Protein AF-A0A1G8CVS7-F1 (afdb_monomer)

Mean predicted aligned error: 6.44 Å

Foldseek 3Di:
DQDWFKWWWKWKAWDLVRWTFIKTWGQDDDPDQGKTWIAGDTTDFDFLLCPVVVCCVGDDVCLLVVLQVLLLQFDFKKAWDWDQDPVGKTKTWMWTQDPPGIATQFIWIADPRGTHTTMGHSSVCQLSNQVSCVVNPHDDDPCLCPPPVNSVHIDIDIDDIDMDTHSDDDPSHVVNNVVRRPDDDDPVVVVDRIDGRSDGSCNVVSNVVSVVVVVVVD

Secondary structure (DSSP, 8-state):
--PPEEEEEEEEEESSS--EEEEEEEEE-SSS--EEEEEEEEESPPBGGGHHHHHHHHS-TTHHHHHHHHHHT--SEEEEEEEE-TTS-EEEEEEEE-SS-EEEEEEEEEETTEEPPEEEEHHHHHHHHHHHHHHSPPP--HHHHT-TT-TTSPPEEEP--EEEEESS--HHHHHHHHHHHT----GGGGSS-PBPTT----HHHHHHHHHHHHHHT-

Nearest PDB structures (foldseek):
  8t7e-assembly1_B  TM=4.348E-01  e=7.417E-02  Homo sapiens
  8v5r-assembly1_B  TM=4.074E-01  e=8.306E-02  Homo sapiens
  8v5r-assembly1_C  TM=3.638E-01  e=5.283E-02  Homo sapiens
  1g5i-assembly2_C  TM=3.414E-01  e=8.306E-02  Mus musculus
  8f69-assembly1_B  TM=3.506E-01  e=1.940E-01  Mus musculus

pLDDT: mean 85.71, std 12.91, range [49.5, 98.19]

Structure (mmCIF, N/CA/C/O backbone):
data_AF-A0A1G8CVS7-F1
#
_entry.id   AF-A0A1G8CVS7-F1
#
loop_
_atom_site.group_PDB
_atom_site.id
_atom_site.type_symbol
_atom_site.label_atom_id
_atom_site.label_alt_id
_atom_site.label_comp_id
_atom_site.label_asym_id
_atom_site.label_entity_id
_atom_site.label_seq_id
_atom_site.pdbx_PDB_ins_code
_atom_site.Cartn_x
_atom_site.Cartn_y
_atom_site.Cartn_z
_atom_site.occupancy
_atom_site.B_iso_or_equiv
_atom_site.auth_seq_id
_atom_site.auth_comp_id
_atom_site.auth_asym_id
_atom_site.auth_atom_id
_atom_site.pdbx_PDB_model_num
ATOM 1 N N . MET A 1 1 ? 14.335 -14.162 22.187 1.00 52.69 1 MET A N 1
ATOM 2 C CA . MET A 1 1 ? 15.172 -14.131 20.965 1.00 52.69 1 MET A CA 1
ATOM 3 C C . MET A 1 1 ? 14.700 -12.975 20.095 1.00 52.69 1 MET A C 1
ATOM 5 O O . MET A 1 1 ? 13.499 -12.871 19.894 1.00 52.69 1 MET A O 1
ATOM 9 N N . ASN A 1 2 ? 15.597 -12.116 19.599 1.00 63.31 2 ASN A N 1
ATOM 10 C CA . ASN A 1 2 ? 15.235 -11.114 18.590 1.00 63.31 2 ASN A CA 1
ATOM 11 C C . ASN A 1 2 ? 15.274 -11.777 17.210 1.00 63.31 2 ASN A C 1
ATOM 13 O O . ASN A 1 2 ? 16.352 -12.043 16.683 1.00 63.31 2 ASN A O 1
ATOM 17 N N . PHE A 1 3 ? 14.109 -12.071 16.637 1.00 77.75 3 PHE A N 1
ATOM 18 C CA . PHE A 1 3 ? 14.021 -12.525 15.249 1.00 77.75 3 PHE A CA 1
ATOM 19 C C . PHE A 1 3 ? 14.461 -11.386 14.319 1.00 77.75 3 PHE A C 1
ATOM 21 O O . PHE A 1 3 ? 14.079 -10.253 14.577 1.00 77.75 3 PHE A O 1
ATOM 28 N N . PRO A 1 4 ? 15.260 -11.603 13.266 1.00 83.56 4 PRO A N 1
ATOM 29 C CA . PRO A 1 4 ? 15.605 -10.525 12.340 1.00 83.56 4 PRO A CA 1
ATOM 30 C C . PRO A 1 4 ? 14.369 -10.053 11.559 1.00 83.56 4 PRO A C 1
ATOM 32 O O . PRO A 1 4 ? 13.482 -10.855 11.272 1.00 83.56 4 PRO A O 1
ATOM 35 N N . TYR A 1 5 ? 14.329 -8.772 11.193 1.00 85.12 5 TYR A N 1
ATOM 36 C CA . TYR A 1 5 ? 13.399 -8.265 10.182 1.00 85.12 5 TYR A CA 1
ATOM 37 C C . TYR A 1 5 ? 13.859 -8.756 8.808 1.00 85.12 5 TYR A C 1
ATOM 39 O O . TYR A 1 5 ? 15.045 -8.630 8.483 1.00 85.12 5 TYR A O 1
ATOM 47 N N . VAL A 1 6 ? 12.959 -9.327 8.008 1.00 89.94 6 VAL A N 1
ATOM 48 C CA . VAL A 1 6 ? 13.304 -9.917 6.704 1.00 89.94 6 VAL A CA 1
ATOM 49 C C . VAL A 1 6 ? 12.609 -9.148 5.595 1.00 89.94 6 VAL A C 1
ATOM 51 O O . VAL A 1 6 ? 11.389 -9.118 5.539 1.00 89.94 6 VAL A O 1
ATOM 54 N N . TYR A 1 7 ? 13.392 -8.578 4.685 1.00 92.12 7 TYR A N 1
ATOM 55 C CA . TYR A 1 7 ? 12.882 -7.828 3.544 1.00 92.12 7 TYR A CA 1
ATOM 56 C C . TYR A 1 7 ? 13.236 -8.516 2.232 1.00 92.12 7 TYR A C 1
ATOM 58 O O . TYR A 1 7 ? 14.353 -9.006 2.045 1.00 92.12 7 TYR A O 1
ATOM 66 N N . ARG A 1 8 ? 12.303 -8.485 1.285 1.00 92.25 8 ARG A N 1
ATOM 67 C CA . ARG A 1 8 ? 12.537 -8.804 -0.122 1.00 92.25 8 ARG A CA 1
ATOM 68 C C . ARG A 1 8 ? 13.136 -7.581 -0.805 1.00 92.25 8 ARG A C 1
ATOM 70 O O . ARG A 1 8 ? 12.480 -6.551 -0.905 1.00 92.25 8 ARG A O 1
ATOM 77 N N . ASN A 1 9 ? 14.378 -7.697 -1.261 1.00 92.00 9 ASN A N 1
ATOM 78 C CA . ASN A 1 9 ? 15.059 -6.681 -2.053 1.00 92.00 9 ASN A CA 1
ATOM 79 C C . ASN A 1 9 ? 14.699 -6.843 -3.525 1.00 92.00 9 ASN A C 1
ATOM 81 O O . ASN A 1 9 ? 15.092 -7.833 -4.147 1.00 92.00 9 ASN A O 1
ATOM 85 N N . ILE A 1 10 ? 13.964 -5.870 -4.053 1.00 90.50 10 ILE A N 1
ATOM 86 C CA . ILE A 1 10 ? 13.421 -5.871 -5.405 1.00 90.50 10 ILE A CA 1
ATOM 87 C C . ILE A 1 10 ? 14.073 -4.732 -6.184 1.00 90.50 10 ILE A C 1
ATOM 89 O O . ILE A 1 10 ? 13.691 -3.566 -6.021 1.00 90.50 10 ILE A O 1
ATOM 93 N N . PRO A 1 11 ? 15.064 -5.043 -7.030 1.00 89.50 11 PRO A N 1
ATOM 94 C CA . PRO A 1 11 ? 15.550 -4.092 -8.011 1.00 89.50 11 PRO A CA 1
ATOM 95 C C . PRO A 1 11 ? 14.480 -3.863 -9.077 1.00 89.50 11 PRO A C 1
ATOM 97 O O . PRO A 1 11 ? 13.824 -4.799 -9.542 1.00 89.50 11 PRO A O 1
ATOM 100 N N . TRP A 1 12 ? 14.334 -2.611 -9.479 1.00 86.69 12 TRP A N 1
ATOM 101 C CA . TRP A 1 12 ? 13.389 -2.198 -10.498 1.00 86.69 12 TRP A CA 1
ATOM 102 C C . TRP A 1 12 ? 14.042 -1.177 -11.424 1.00 86.69 12 TRP A C 1
ATOM 104 O O . TRP A 1 12 ? 14.880 -0.364 -11.023 1.00 86.69 12 TRP A O 1
ATOM 114 N N . LYS A 1 13 ? 13.656 -1.234 -12.693 1.00 83.56 13 LYS A N 1
ATOM 115 C CA . LYS A 1 13 ? 14.080 -0.283 -13.713 1.00 83.56 13 LYS A CA 1
ATOM 116 C C . LYS A 1 13 ? 12.900 0.075 -14.586 1.00 83.56 13 LYS A C 1
ATOM 118 O O . LYS A 1 13 ? 12.154 -0.811 -14.990 1.00 83.56 13 LYS A O 1
ATOM 123 N N . GLU A 1 14 ? 12.811 1.356 -14.888 1.00 76.62 14 GLU A N 1
ATOM 124 C CA . GLU A 1 14 ? 11.769 1.984 -15.667 1.00 76.62 14 GLU A CA 1
ATOM 125 C C . GLU A 1 14 ? 12.375 2.615 -16.930 1.00 76.62 14 GLU A C 1
ATOM 127 O O . GLU A 1 14 ? 13.360 3.357 -16.873 1.00 76.62 14 GLU A O 1
ATOM 132 N N . SER A 1 15 ? 11.833 2.258 -18.093 1.00 68.44 15 SER A N 1
ATOM 133 C CA . SER A 1 15 ? 12.401 2.615 -19.396 1.00 68.44 15 SER A CA 1
ATOM 134 C C . SER A 1 15 ? 12.095 4.039 -19.868 1.00 68.44 15 SER A C 1
ATOM 136 O O . SER A 1 15 ? 12.947 4.637 -20.524 1.00 68.44 15 SER A O 1
ATOM 138 N N . VAL A 1 16 ? 10.904 4.569 -19.584 1.00 66.44 16 VAL A N 1
ATOM 139 C CA . VAL A 1 16 ? 10.394 5.844 -20.116 1.00 66.44 16 VAL A CA 1
ATOM 140 C C . VAL A 1 16 ? 11.155 7.028 -19.522 1.00 66.44 16 VAL A C 1
ATOM 142 O O . VAL A 1 16 ? 11.756 7.826 -20.237 1.00 66.44 16 VAL A O 1
ATOM 145 N N . PHE A 1 17 ? 11.160 7.124 -18.200 1.00 67.62 17 PHE A N 1
ATOM 146 C CA . PHE A 1 17 ? 11.794 8.175 -17.414 1.00 67.62 17 PHE A CA 1
ATOM 147 C C . PHE A 1 17 ? 13.247 7.840 -17.072 1.00 67.62 17 PHE A C 1
ATOM 149 O O . PHE A 1 17 ? 13.915 8.624 -16.399 1.00 67.62 17 PHE A O 1
ATOM 156 N N . LYS A 1 18 ? 13.744 6.681 -17.531 1.00 78.12 18 LYS A N 1
ATOM 157 C CA . LYS A 1 18 ? 15.098 6.171 -17.262 1.00 78.12 18 LYS A CA 1
ATOM 158 C C . LYS A 1 18 ? 15.414 6.122 -15.763 1.00 78.12 18 LYS A C 1
ATOM 160 O O . LYS A 1 18 ? 16.553 6.343 -15.355 1.00 78.12 18 LYS A O 1
ATOM 165 N N . GLN A 1 19 ? 14.401 5.840 -14.947 1.00 83.44 19 GLN A N 1
ATOM 166 C CA . GLN A 1 19 ? 14.542 5.710 -13.501 1.00 83.44 19 GLN A CA 1
ATOM 167 C C . GLN A 1 19 ? 14.865 4.266 -13.128 1.00 83.44 19 GLN A C 1
ATOM 169 O O . GLN A 1 19 ? 14.471 3.312 -13.799 1.00 83.44 19 GLN A O 1
ATOM 174 N N . SER A 1 20 ? 15.591 4.087 -12.035 1.00 87.75 20 SER A N 1
ATOM 175 C CA . SER A 1 20 ? 15.857 2.764 -11.483 1.00 87.75 20 SER A CA 1
ATOM 176 C C . SER A 1 20 ? 16.166 2.868 -10.008 1.00 87.75 20 SER A C 1
ATOM 178 O O . SER A 1 20 ? 16.712 3.878 -9.554 1.00 87.75 20 SER A O 1
ATOM 180 N N . GLY A 1 21 ? 15.888 1.800 -9.280 1.00 91.25 21 GLY A N 1
ATOM 181 C CA . GLY A 1 21 ? 16.190 1.732 -7.866 1.00 91.25 21 GLY A CA 1
ATOM 182 C C . GLY A 1 21 ? 16.009 0.338 -7.299 1.00 91.25 21 GLY A C 1
ATOM 183 O O . GLY A 1 21 ? 15.847 -0.651 -8.019 1.00 91.25 21 GLY A O 1
ATOM 184 N N . ARG A 1 22 ? 16.042 0.269 -5.974 1.00 92.25 22 ARG A N 1
ATOM 185 C CA . ARG A 1 22 ? 15.726 -0.924 -5.197 1.00 92.25 22 ARG A CA 1
ATOM 186 C C . ARG A 1 22 ? 14.735 -0.564 -4.116 1.00 92.25 22 ARG A C 1
ATOM 188 O O . ARG A 1 22 ? 14.944 0.401 -3.383 1.00 92.25 22 ARG A O 1
ATOM 195 N N . VAL A 1 23 ? 13.698 -1.377 -3.989 1.00 94.44 23 VAL A N 1
ATOM 196 C CA . VAL A 1 23 ? 12.779 -1.314 -2.855 1.00 94.44 23 VAL A CA 1
ATOM 197 C C . VAL A 1 23 ? 12.913 -2.559 -2.003 1.00 94.44 23 VAL A C 1
ATOM 199 O O . VAL A 1 23 ? 13.095 -3.666 -2.510 1.00 94.44 23 VAL A O 1
ATOM 202 N N . LEU A 1 24 ? 12.833 -2.367 -0.696 1.00 94.94 24 LEU A N 1
ATOM 203 C CA . LEU A 1 24 ? 12.745 -3.430 0.285 1.00 94.94 24 LEU A CA 1
ATOM 204 C C . LEU A 1 24 ? 11.290 -3.534 0.714 1.00 94.94 24 LEU A C 1
ATOM 206 O O . LEU A 1 24 ? 10.730 -2.569 1.225 1.00 94.94 24 LEU A O 1
ATOM 210 N N . VAL A 1 25 ? 10.691 -4.702 0.510 1.00 94.38 25 VAL A N 1
ATOM 211 C CA . VAL A 1 25 ? 9.307 -4.971 0.909 1.00 94.38 25 VAL A CA 1
ATOM 212 C C . VAL A 1 25 ? 9.299 -6.043 1.983 1.00 94.38 25 VAL A C 1
ATOM 214 O O . VAL A 1 25 ? 9.951 -7.079 1.835 1.00 94.38 25 VAL A O 1
ATOM 217 N N . SER A 1 26 ? 8.560 -5.806 3.057 1.00 91.88 26 SER A N 1
ATOM 218 C CA . SER A 1 26 ? 8.322 -6.801 4.098 1.00 91.88 26 SER A CA 1
ATOM 219 C C . SER A 1 26 ? 6.843 -6.856 4.443 1.00 91.88 26 SER A C 1
ATOM 221 O O . SER A 1 26 ? 6.175 -5.830 4.528 1.00 91.88 26 SER A O 1
ATOM 223 N N . MET A 1 27 ? 6.343 -8.069 4.643 1.00 88.06 27 MET A N 1
ATOM 224 C CA . MET A 1 27 ? 5.016 -8.329 5.182 1.00 88.06 27 MET A CA 1
ATOM 225 C C . MET A 1 27 ? 5.216 -9.182 6.429 1.00 88.06 27 MET A C 1
ATOM 227 O O . MET A 1 27 ? 5.376 -10.401 6.342 1.00 88.06 27 MET A O 1
ATOM 231 N N . GLU A 1 28 ? 5.302 -8.530 7.585 1.00 71.88 28 GLU A N 1
ATOM 232 C CA . GLU A 1 28 ? 5.542 -9.211 8.856 1.00 71.88 28 GLU A CA 1
ATOM 233 C C . GLU A 1 28 ? 4.209 -9.555 9.515 1.00 71.88 28 GLU A C 1
ATOM 235 O O . GLU A 1 28 ? 3.337 -8.701 9.651 1.00 71.88 28 GLU A O 1
ATOM 240 N N . GLY A 1 29 ? 4.054 -10.811 9.940 1.00 63.69 29 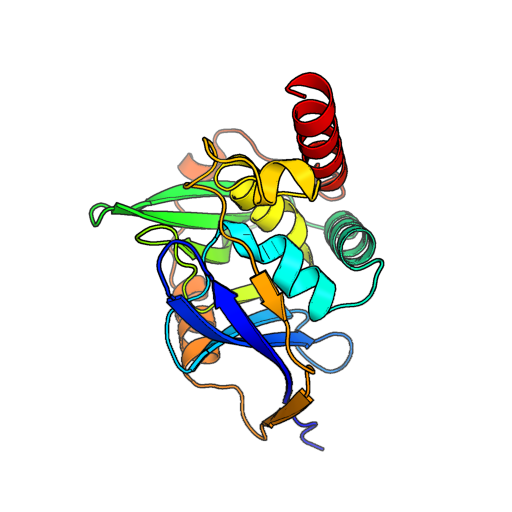GLY A N 1
ATOM 241 C CA . GLY A 1 29 ? 2.871 -11.299 10.642 1.00 63.69 29 GLY A CA 1
ATOM 242 C C . GLY A 1 29 ? 3.189 -12.488 11.554 1.00 63.69 29 GLY A C 1
ATOM 243 O O . GLY A 1 29 ? 4.180 -13.190 11.364 1.00 63.69 29 GLY A O 1
ATOM 244 N N . MET A 1 30 ? 2.347 -12.674 12.574 1.00 52.38 30 MET A N 1
ATOM 245 C CA . MET A 1 30 ? 2.385 -13.681 13.655 1.00 52.38 30 MET A CA 1
ATOM 246 C C . MET A 1 30 ? 3.514 -13.608 14.700 1.00 52.38 30 MET A C 1
ATOM 248 O O . MET A 1 30 ? 3.279 -14.019 15.831 1.00 52.38 30 MET A O 1
ATOM 252 N N . ILE A 1 31 ? 4.694 -13.056 14.400 1.00 59.81 31 ILE A N 1
ATOM 253 C CA . ILE A 1 31 ? 5.798 -12.930 15.390 1.00 59.81 31 ILE A CA 1
ATOM 254 C C . ILE A 1 31 ? 6.005 -11.475 15.859 1.00 59.81 31 ILE A C 1
ATOM 256 O O . ILE A 1 31 ? 6.543 -11.227 16.938 1.00 59.81 31 ILE A O 1
ATOM 260 N N . ARG A 1 32 ? 5.585 -10.498 15.049 1.00 66.31 32 ARG A N 1
ATOM 261 C CA . ARG A 1 32 ? 5.767 -9.050 15.249 1.00 66.31 32 ARG A CA 1
ATOM 262 C C . ARG A 1 32 ? 4.449 -8.316 14.987 1.00 66.31 32 ARG A C 1
ATOM 264 O O . ARG A 1 32 ? 3.451 -8.949 14.643 1.00 66.31 32 ARG A O 1
ATOM 271 N N . GLU A 1 33 ? 4.448 -6.990 15.136 1.00 74.44 33 GLU A N 1
ATOM 272 C CA . GLU A 1 33 ? 3.335 -6.153 14.674 1.00 74.44 33 GLU A CA 1
ATOM 273 C C . GLU A 1 33 ? 2.994 -6.483 13.215 1.00 74.44 33 GLU A C 1
ATOM 275 O O . GLU A 1 33 ? 3.871 -6.453 12.355 1.00 74.44 33 GLU A O 1
ATOM 280 N N . SER A 1 34 ? 1.721 -6.788 12.961 1.00 88.44 34 SER A N 1
ATOM 281 C CA . SER A 1 34 ? 1.215 -7.180 11.645 1.00 88.44 34 SER A CA 1
ATOM 282 C C . SER A 1 34 ? 1.237 -5.984 10.687 1.00 88.44 34 SER A C 1
ATOM 284 O O . SER A 1 34 ? 0.303 -5.170 10.686 1.00 88.44 34 SER A O 1
ATOM 286 N N . ARG A 1 35 ? 2.322 -5.822 9.915 1.00 92.81 35 ARG A N 1
ATOM 287 C CA . ARG A 1 35 ? 2.554 -4.638 9.068 1.00 92.81 35 ARG A CA 1
ATOM 288 C C . ARG A 1 35 ? 3.115 -4.959 7.685 1.00 92.81 35 ARG A C 1
ATOM 290 O O . ARG A 1 35 ? 3.846 -5.931 7.500 1.00 92.81 35 ARG A O 1
ATOM 297 N N . LEU A 1 36 ? 2.762 -4.097 6.733 1.00 95.44 36 LEU A N 1
ATOM 298 C CA . LEU A 1 36 ? 3.342 -4.019 5.398 1.00 95.44 36 LEU A CA 1
ATOM 299 C C . LEU A 1 36 ? 4.288 -2.819 5.364 1.00 95.44 36 LEU A C 1
ATOM 301 O O . LEU A 1 36 ? 3.853 -1.676 5.528 1.00 95.44 36 LEU A O 1
ATOM 305 N N . ASP A 1 37 ? 5.560 -3.102 5.121 1.00 95.62 37 ASP A N 1
ATOM 306 C CA . ASP A 1 37 ? 6.626 -2.114 5.043 1.00 95.62 37 ASP A CA 1
ATOM 307 C C . ASP A 1 37 ? 7.150 -2.043 3.603 1.00 95.62 37 ASP A C 1
ATOM 309 O O . ASP A 1 37 ? 7.411 -3.074 2.971 1.00 95.62 37 ASP A O 1
ATOM 313 N N . LEU A 1 38 ? 7.337 -0.823 3.098 1.00 96.94 38 LEU A N 1
ATOM 314 C CA . LEU A 1 38 ? 8.048 -0.544 1.853 1.00 96.94 38 LEU A CA 1
ATOM 315 C C . LEU A 1 38 ? 9.083 0.545 2.112 1.00 96.94 38 LEU A C 1
ATOM 317 O O . LEU A 1 38 ? 8.751 1.635 2.575 1.00 96.94 38 LEU A O 1
ATOM 321 N N . LEU A 1 39 ? 10.333 0.241 1.780 1.00 96.25 39 LEU A N 1
ATOM 322 C CA . LEU A 1 39 ? 11.472 1.136 1.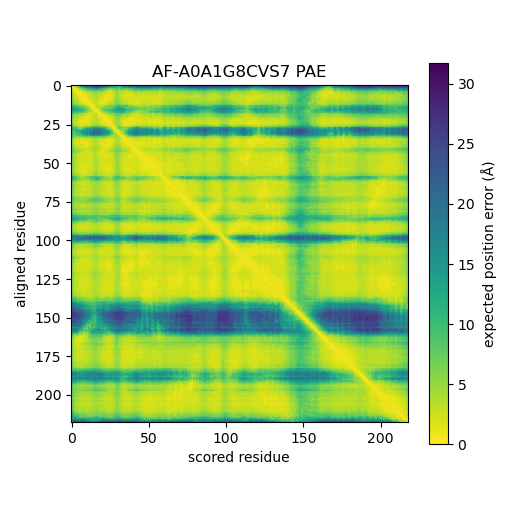944 1.00 96.25 39 LEU A CA 1
ATOM 323 C C . LEU A 1 39 ? 12.194 1.309 0.607 1.00 96.25 39 LEU A C 1
ATOM 325 O O . LEU A 1 39 ? 12.645 0.333 0.005 1.00 96.25 39 LEU A O 1
ATOM 329 N N . ASN A 1 40 ? 12.342 2.549 0.157 1.00 95.94 40 ASN A N 1
ATOM 330 C CA . ASN A 1 40 ? 13.202 2.912 -0.961 1.00 95.94 40 ASN A CA 1
ATOM 331 C C . ASN A 1 40 ? 14.662 2.853 -0.489 1.00 95.94 40 ASN A C 1
ATOM 333 O O . ASN A 1 40 ? 15.085 3.637 0.354 1.00 95.94 40 ASN A O 1
ATOM 337 N N . HIS A 1 41 ? 15.431 1.893 -0.999 1.00 92.94 41 HIS A N 1
ATOM 338 C CA . HIS A 1 41 ? 16.752 1.563 -0.455 1.00 92.94 41 HIS A CA 1
ATOM 339 C C . HIS A 1 41 ? 17.914 2.114 -1.275 1.00 92.94 41 HIS A C 1
ATOM 341 O O . HIS A 1 41 ? 18.894 2.581 -0.705 1.00 92.94 41 HIS A O 1
ATOM 347 N N . GLU A 1 42 ? 17.811 2.073 -2.602 1.00 91.31 42 GLU A N 1
ATOM 348 C CA . GLU A 1 42 ? 18.833 2.595 -3.512 1.00 91.31 42 GLU A CA 1
ATOM 349 C C . GLU A 1 42 ? 18.173 3.225 -4.741 1.00 91.31 42 GLU A C 1
ATOM 351 O O . GLU A 1 42 ? 17.134 2.749 -5.202 1.00 91.31 42 GLU A O 1
ATOM 356 N N . GLY A 1 43 ? 18.819 4.239 -5.321 1.00 91.62 43 GLY A N 1
ATOM 357 C CA . GLY A 1 43 ? 18.374 4.877 -6.560 1.00 91.62 43 GLY A CA 1
ATOM 358 C C . GLY A 1 43 ? 17.145 5.771 -6.384 1.00 91.62 43 GLY A C 1
ATOM 359 O O . GLY A 1 43 ? 16.978 6.436 -5.364 1.00 91.62 43 GLY A O 1
ATOM 360 N N . SER A 1 44 ? 16.310 5.836 -7.420 1.00 91.00 44 SER A N 1
ATOM 361 C CA . SER A 1 44 ? 15.070 6.617 -7.403 1.00 91.00 44 SER A CA 1
ATOM 362 C C . SER A 1 44 ? 14.026 5.999 -6.464 1.00 91.00 44 SER A C 1
ATOM 364 O O . SER A 1 44 ? 14.063 4.801 -6.186 1.00 91.00 44 SER A O 1
ATOM 366 N N . LYS A 1 45 ? 13.058 6.807 -6.012 1.00 94.00 45 LYS A N 1
ATOM 367 C CA . LYS A 1 45 ? 11.861 6.304 -5.323 1.00 94.00 45 LYS A CA 1
ATOM 368 C C . LYS A 1 45 ? 10.936 5.588 -6.304 1.00 94.00 45 LYS A C 1
ATOM 370 O O . LYS A 1 45 ? 10.843 5.976 -7.470 1.00 94.00 45 LYS A O 1
ATOM 375 N N . LEU A 1 46 ? 10.250 4.551 -5.834 1.00 92.56 46 LEU A N 1
ATOM 376 C CA . LEU A 1 46 ? 9.340 3.761 -6.659 1.00 92.56 46 LEU A CA 1
ATOM 377 C C . LEU A 1 46 ? 8.154 4.602 -7.138 1.00 92.56 46 LEU A C 1
ATOM 379 O O . LEU A 1 46 ? 7.515 5.291 -6.347 1.00 92.56 46 LEU A O 1
ATOM 383 N N . SER A 1 47 ? 7.812 4.500 -8.423 1.00 91.31 47 SER A N 1
ATOM 384 C CA . SER A 1 47 ? 6.587 5.116 -8.939 1.00 91.31 47 SER A CA 1
ATOM 385 C C . SER A 1 47 ? 5.327 4.458 -8.360 1.00 91.31 47 SER A C 1
ATOM 387 O O . SER A 1 47 ? 5.237 3.234 -8.266 1.00 91.31 47 SER A O 1
ATOM 389 N N . ALA A 1 48 ? 4.313 5.264 -8.048 1.00 92.56 48 ALA A N 1
ATOM 390 C CA . ALA A 1 48 ? 3.003 4.819 -7.576 1.00 92.56 48 ALA A CA 1
ATOM 391 C C . ALA A 1 48 ? 2.342 3.790 -8.508 1.00 92.56 48 ALA A C 1
ATOM 393 O O . ALA A 1 48 ? 1.794 2.795 -8.036 1.00 92.56 48 ALA A O 1
ATOM 394 N N . TYR A 1 49 ? 2.506 3.953 -9.825 1.00 88.00 49 TYR A N 1
ATOM 395 C CA . TYR A 1 49 ? 2.004 3.029 -10.853 1.00 88.00 49 TYR A CA 1
ATOM 396 C C . TYR A 1 49 ? 2.582 1.608 -10.754 1.00 88.00 49 TYR A C 1
ATOM 398 O O . TYR A 1 49 ? 2.101 0.677 -11.402 1.00 88.00 49 TYR A O 1
ATOM 406 N N . HIS A 1 50 ? 3.637 1.416 -9.964 1.00 87.25 50 HIS A N 1
ATOM 407 C CA . HIS A 1 50 ? 4.334 0.144 -9.828 1.00 87.25 50 HIS A CA 1
ATOM 408 C C . HIS A 1 50 ? 4.050 -0.602 -8.542 1.00 87.25 50 HIS A C 1
ATOM 410 O O . HIS A 1 50 ? 4.515 -1.737 -8.406 1.00 87.25 50 HIS A O 1
ATOM 416 N N . ILE A 1 51 ? 3.284 -0.015 -7.622 1.00 92.19 51 ILE A N 1
ATOM 417 C CA . ILE A 1 51 ? 3.061 -0.619 -6.311 1.00 92.19 51 ILE A CA 1
ATOM 418 C C . ILE A 1 51 ? 2.471 -2.025 -6.431 1.00 92.19 51 ILE A C 1
ATOM 420 O O . ILE A 1 51 ? 3.005 -2.957 -5.840 1.00 92.19 51 ILE A O 1
ATOM 424 N N . TYR A 1 52 ? 1.454 -2.212 -7.280 1.00 92.12 52 TYR A N 1
ATOM 425 C CA . TYR A 1 52 ? 0.826 -3.519 -7.490 1.00 92.12 52 TYR A CA 1
ATOM 426 C C . TYR A 1 52 ? 1.846 -4.572 -7.928 1.00 92.12 52 TYR A C 1
ATOM 428 O O . TYR A 1 52 ? 1.898 -5.679 -7.396 1.00 92.12 52 TYR A O 1
ATOM 436 N N . ALA A 1 53 ? 2.661 -4.225 -8.919 1.00 87.75 53 ALA A N 1
ATOM 437 C CA . ALA A 1 53 ? 3.554 -5.173 -9.553 1.00 87.75 53 ALA A CA 1
ATOM 438 C C . ALA A 1 53 ? 4.778 -5.473 -8.662 1.00 87.75 53 ALA A C 1
ATOM 440 O O . ALA A 1 53 ? 5.201 -6.623 -8.583 1.00 87.75 53 ALA A O 1
ATOM 441 N N . VAL A 1 54 ? 5.268 -4.489 -7.899 1.00 90.31 54 VAL A N 1
ATOM 442 C CA . VAL A 1 54 ? 6.266 -4.704 -6.838 1.00 90.31 54 VAL A CA 1
ATOM 443 C C . VAL A 1 54 ? 5.727 -5.614 -5.736 1.00 90.31 54 VAL A C 1
ATOM 445 O O . VAL A 1 54 ? 6.407 -6.569 -5.369 1.00 90.31 54 VAL A O 1
ATOM 448 N N . LEU A 1 55 ? 4.512 -5.372 -5.233 1.00 92.62 55 LEU A N 1
ATOM 449 C CA . LEU A 1 55 ? 3.909 -6.223 -4.201 1.00 92.62 55 LEU A CA 1
ATOM 450 C C . LEU A 1 55 ? 3.673 -7.645 -4.715 1.00 92.62 55 LEU A C 1
ATOM 452 O O . LEU A 1 55 ? 3.978 -8.599 -4.008 1.00 92.62 55 LEU A O 1
ATOM 456 N N . LYS A 1 56 ? 3.242 -7.804 -5.970 1.00 89.81 56 LYS A N 1
ATOM 457 C CA . LYS A 1 56 ? 3.105 -9.119 -6.608 1.00 89.81 56 LYS A CA 1
ATOM 458 C C . LYS A 1 56 ? 4.428 -9.894 -6.676 1.00 89.81 56 LYS A C 1
ATOM 460 O O . LYS A 1 56 ? 4.410 -11.110 -6.558 1.00 89.81 56 LYS A O 1
ATOM 465 N N . VAL A 1 57 ? 5.556 -9.214 -6.886 1.00 87.69 57 VAL A N 1
ATOM 466 C CA . VAL A 1 57 ? 6.891 -9.846 -6.898 1.00 87.69 57 VAL A CA 1
ATOM 467 C C . VAL A 1 57 ? 7.395 -10.125 -5.478 1.00 87.69 57 VAL A C 1
ATOM 469 O O . VAL A 1 57 ? 8.067 -11.126 -5.242 1.00 87.69 57 VAL A O 1
ATOM 472 N N . ALA A 1 58 ? 7.095 -9.236 -4.529 1.00 89.00 58 ALA A N 1
ATOM 473 C CA . ALA A 1 58 ? 7.528 -9.356 -3.139 1.00 89.00 58 ALA A CA 1
ATOM 474 C C . ALA A 1 58 ? 6.799 -10.461 -2.368 1.00 89.00 58 ALA A C 1
ATOM 476 O O . ALA A 1 58 ? 7.395 -11.125 -1.515 1.00 89.00 58 ALA A O 1
ATOM 477 N N . LEU A 1 59 ? 5.497 -10.581 -2.612 1.00 88.00 59 LEU A N 1
ATOM 478 C CA . LEU A 1 59 ? 4.556 -11.337 -1.798 1.00 88.00 59 LEU A CA 1
ATOM 479 C C . LEU A 1 59 ? 4.099 -12.610 -2.525 1.00 88.00 59 LEU A C 1
ATOM 481 O O . LEU A 1 59 ? 4.541 -12.917 -3.630 1.00 88.00 59 LEU A O 1
ATOM 485 N N . THR A 1 60 ? 3.242 -13.393 -1.872 1.00 82.00 60 THR A N 1
ATOM 486 C CA . THR A 1 60 ? 2.656 -14.611 -2.449 1.00 82.00 60 THR A CA 1
ATOM 487 C C . THR A 1 60 ? 1.679 -14.283 -3.583 1.00 82.00 60 THR A C 1
ATOM 489 O O . THR A 1 60 ? 1.187 -13.162 -3.684 1.00 82.00 60 THR A O 1
ATOM 492 N N . GLU A 1 61 ? 1.353 -15.262 -4.435 1.00 79.06 61 GLU A N 1
ATOM 493 C CA . GLU A 1 61 ? 0.412 -15.058 -5.553 1.00 79.06 61 GLU A CA 1
ATOM 494 C C . GLU A 1 61 ? -0.979 -14.576 -5.095 1.00 79.06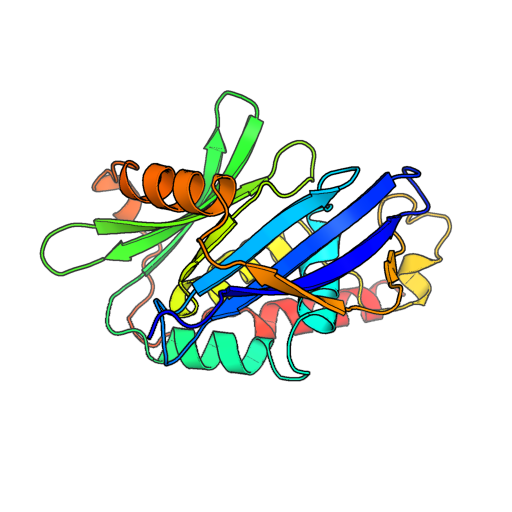 61 GLU A C 1
ATOM 496 O O . GLU A 1 61 ? -1.629 -13.808 -5.801 1.00 79.06 61 GLU A O 1
ATOM 501 N N . GLU A 1 62 ? -1.390 -14.950 -3.880 1.00 88.69 62 GLU A N 1
ATOM 502 C CA . GLU A 1 62 ? -2.683 -14.617 -3.263 1.00 88.69 62 GLU A CA 1
ATOM 503 C C . GLU A 1 62 ? -2.615 -13.416 -2.300 1.00 88.69 62 GLU A C 1
ATOM 505 O O . GLU A 1 62 ? -3.427 -13.280 -1.378 1.00 88.69 62 GLU A O 1
ATOM 510 N N . TRP A 1 63 ? -1.615 -12.541 -2.448 1.00 90.88 63 TRP A N 1
ATOM 511 C CA . TRP A 1 63 ? -1.398 -11.446 -1.497 1.00 90.88 63 TRP A CA 1
ATOM 512 C C . TRP A 1 63 ? -2.600 -10.498 -1.384 1.00 90.88 63 TRP A C 1
ATOM 514 O O . TRP A 1 63 ? -2.894 -10.023 -0.288 1.00 90.88 63 TRP A O 1
ATOM 524 N N . VAL A 1 64 ? -3.323 -10.251 -2.486 1.00 94.50 64 VAL A N 1
ATOM 525 C CA . VAL A 1 64 ? -4.507 -9.373 -2.490 1.00 94.50 64 VAL A CA 1
ATOM 526 C C . VAL A 1 64 ? -5.626 -9.995 -1.661 1.00 94.50 64 VAL A C 1
ATOM 528 O O . VAL A 1 64 ? -6.181 -9.335 -0.787 1.00 94.50 64 VAL A O 1
ATOM 531 N N . GLN A 1 65 ? -5.920 -11.278 -1.887 1.00 95.12 65 GLN A N 1
ATOM 532 C CA . GLN A 1 65 ? -6.926 -12.034 -1.141 1.00 95.12 65 GLN A CA 1
ATOM 533 C C . GLN A 1 65 ? -6.557 -12.111 0.340 1.00 95.12 65 GLN A C 1
ATOM 535 O O . GLN A 1 65 ? -7.414 -11.942 1.203 1.00 95.12 65 GLN A O 1
ATOM 540 N N . THR A 1 66 ? -5.271 -12.303 0.636 1.00 92.62 66 THR A N 1
ATOM 541 C CA . THR A 1 66 ? -4.757 -12.327 2.008 1.00 92.62 66 THR A CA 1
ATOM 542 C C . THR A 1 66 ? -4.996 -10.986 2.707 1.00 92.62 66 THR A C 1
ATOM 544 O O . THR A 1 66 ? -5.517 -10.964 3.820 1.00 92.62 66 THR A O 1
ATOM 547 N N . MET A 1 67 ? -4.662 -9.861 2.065 1.00 93.31 67 MET A N 1
ATOM 548 C CA . MET A 1 67 ? -4.891 -8.527 2.637 1.00 93.31 67 MET A CA 1
ATOM 549 C C . MET A 1 67 ? -6.379 -8.211 2.796 1.00 93.31 67 MET A C 1
ATOM 551 O O . MET A 1 67 ? -6.774 -7.664 3.822 1.00 93.31 67 MET A O 1
ATOM 555 N N . GLU A 1 68 ? -7.207 -8.585 1.822 1.00 96.06 68 GLU A N 1
ATOM 556 C CA . GLU A 1 68 ? -8.659 -8.406 1.894 1.00 96.06 68 GLU A CA 1
ATOM 557 C C . GLU A 1 68 ? -9.266 -9.227 3.040 1.00 96.06 68 GLU A C 1
ATOM 559 O O . GLU A 1 68 ? -10.079 -8.719 3.808 1.00 96.06 68 GLU A O 1
ATOM 564 N N . GLN A 1 69 ? -8.823 -10.473 3.226 1.00 94.56 69 GLN A N 1
ATOM 565 C CA . GLN A 1 69 ? -9.276 -11.307 4.338 1.00 94.56 69 GLN A CA 1
ATOM 566 C C . GLN A 1 69 ? -8.846 -10.733 5.694 1.00 94.56 69 GLN A C 1
ATOM 568 O O . GLN A 1 69 ? -9.635 -10.723 6.639 1.00 94.56 69 GLN A O 1
ATOM 573 N N . LEU A 1 70 ? -7.610 -10.236 5.802 1.00 92.81 70 LEU A N 1
ATOM 574 C CA . LEU A 1 70 ? -7.134 -9.561 7.011 1.00 92.81 70 LEU A CA 1
ATOM 575 C C . LEU A 1 70 ? -7.948 -8.296 7.303 1.00 92.81 70 LEU A C 1
ATOM 577 O O . LEU A 1 70 ? -8.300 -8.060 8.456 1.00 92.81 70 LEU A O 1
ATOM 581 N N . HIS A 1 71 ? -8.289 -7.523 6.272 1.00 95.31 71 HIS A N 1
ATOM 582 C CA . HIS A 1 71 ? -9.134 -6.339 6.393 1.00 95.31 71 HIS A CA 1
ATOM 583 C C . HIS A 1 71 ? -10.554 -6.683 6.866 1.00 95.31 71 HIS A C 1
ATOM 585 O O . HIS A 1 71 ? -11.046 -6.082 7.818 1.00 95.31 71 HIS A O 1
ATOM 591 N N . ARG A 1 72 ? -11.190 -7.709 6.287 1.00 95.62 72 ARG A N 1
ATOM 592 C CA . ARG A 1 72 ? -12.527 -8.180 6.700 1.00 95.62 72 ARG A CA 1
ATOM 593 C C . ARG A 1 72 ? -12.577 -8.699 8.139 1.00 95.62 72 ARG A C 1
ATOM 595 O O . ARG A 1 72 ? -13.636 -8.719 8.751 1.00 95.62 72 ARG A O 1
ATOM 602 N N . ASN A 1 73 ? -11.448 -9.107 8.712 1.00 93.38 73 ASN A N 1
ATOM 603 C CA . ASN A 1 73 ? -11.391 -9.537 10.112 1.00 93.38 73 ASN A CA 1
ATOM 604 C C . ASN A 1 73 ? -11.326 -8.361 11.109 1.00 93.38 73 ASN A C 1
ATOM 606 O O . ASN A 1 73 ? -11.271 -8.574 12.326 1.00 93.38 73 ASN A O 1
ATOM 610 N N . ARG A 1 74 ? -11.316 -7.117 10.620 1.00 90.50 74 ARG A N 1
ATOM 611 C CA . ARG A 1 74 ? -11.249 -5.911 11.444 1.00 90.50 74 ARG A CA 1
ATOM 612 C C . ARG A 1 74 ? -12.496 -5.745 12.313 1.00 90.50 74 ARG A C 1
ATOM 614 O O . ARG A 1 74 ? -13.618 -5.936 11.864 1.00 90.50 74 ARG A O 1
ATOM 621 N N . GLN A 1 75 ? -12.277 -5.301 13.549 1.00 90.19 75 GLN A N 1
ATOM 622 C CA . GLN A 1 75 ? -13.328 -5.144 14.566 1.00 90.19 75 GLN A CA 1
ATOM 623 C C . GLN A 1 75 ? -13.907 -3.727 14.664 1.00 90.19 75 GLN A C 1
ATOM 625 O O . GLN A 1 75 ? -14.968 -3.524 15.243 1.00 90.19 75 GLN A O 1
ATOM 630 N N . ASN A 1 76 ? -13.200 -2.740 14.118 1.00 91.06 76 ASN A N 1
ATOM 631 C CA . ASN A 1 76 ? -13.556 -1.333 14.226 1.00 91.06 76 ASN A CA 1
ATOM 632 C C . ASN A 1 76 ? -14.035 -0.785 12.884 1.00 91.06 76 ASN A C 1
ATOM 634 O O . ASN A 1 76 ? -13.521 -1.167 11.827 1.00 91.06 76 ASN A O 1
ATOM 638 N N . GLN A 1 77 ? -14.950 0.179 12.952 1.00 92.81 77 GLN A N 1
ATOM 639 C CA . GLN A 1 77 ? -15.299 1.020 11.814 1.00 92.81 77 GLN A CA 1
ATOM 640 C C . GLN A 1 77 ? -14.055 1.721 11.262 1.00 92.81 77 GLN A C 1
ATOM 642 O O . GLN A 1 77 ? -13.049 1.934 11.959 1.00 92.81 77 GLN A O 1
ATOM 647 N N . TRP A 1 78 ? -14.106 2.053 9.982 1.00 93.94 78 TRP A N 1
ATOM 648 C CA . TRP A 1 78 ? -12.951 2.593 9.290 1.00 93.94 78 TRP A CA 1
ATOM 649 C C . TRP A 1 78 ? -13.339 3.568 8.195 1.00 93.94 78 TRP A C 1
ATOM 651 O O . TRP A 1 78 ? -14.463 3.578 7.702 1.00 93.94 78 TRP A O 1
ATOM 661 N N . LYS A 1 79 ? -12.373 4.401 7.824 1.00 93.75 79 LYS A N 1
ATOM 662 C CA . LYS A 1 79 ? -12.501 5.331 6.712 1.00 93.75 79 LYS A CA 1
ATOM 663 C C . LYS A 1 79 ? -11.154 5.488 6.024 1.00 93.75 79 LYS A C 1
ATOM 665 O O . LYS A 1 79 ? -10.155 5.763 6.681 1.00 93.75 79 LYS A O 1
ATOM 670 N N . ALA A 1 80 ? -11.129 5.313 4.710 1.00 94.56 80 ALA A N 1
ATOM 671 C CA . ALA A 1 80 ? -9.970 5.633 3.887 1.00 94.56 80 ALA A CA 1
ATOM 672 C C . ALA A 1 80 ? -10.197 6.987 3.214 1.00 94.56 80 ALA A C 1
ATOM 674 O O . ALA A 1 80 ? -11.264 7.209 2.640 1.00 94.56 80 ALA A O 1
ATOM 675 N N . GLU A 1 81 ? -9.193 7.859 3.196 1.00 93.00 81 GLU A N 1
ATOM 676 C CA . GLU A 1 81 ? -9.256 9.160 2.522 1.00 93.00 81 GLU A CA 1
ATOM 677 C C . GLU A 1 81 ? -7.959 9.513 1.807 1.00 93.00 81 GLU A C 1
ATOM 679 O O . GLU A 1 81 ? -6.890 8.982 2.104 1.00 93.00 81 GLU A O 1
ATOM 684 N N . LYS A 1 82 ? -8.084 10.439 0.855 1.00 94.44 82 LYS A N 1
ATOM 685 C CA . LYS A 1 82 ? -6.961 11.137 0.245 1.00 94.44 82 LYS A CA 1
ATOM 686 C C . LYS A 1 82 ? -6.966 12.573 0.749 1.00 94.44 82 LYS A C 1
ATOM 688 O O . LYS A 1 82 ? -7.929 13.298 0.516 1.00 94.44 82 LYS A O 1
ATOM 693 N N . PHE A 1 83 ? -5.873 12.973 1.372 1.00 91.88 83 PHE A N 1
ATOM 694 C CA . PHE A 1 83 ? -5.586 14.336 1.779 1.00 91.88 83 PHE A CA 1
ATOM 695 C C . PHE A 1 83 ? -4.516 14.918 0.850 1.00 91.88 83 PHE A C 1
ATOM 697 O O . PHE A 1 83 ? -3.531 14.247 0.548 1.00 91.88 83 PHE A O 1
ATOM 704 N N . LEU A 1 84 ? -4.707 16.148 0.375 1.00 92.69 84 LEU A N 1
ATOM 705 C CA . LEU A 1 84 ? -3.699 16.867 -0.405 1.00 92.69 84 LEU A CA 1
ATOM 706 C C . LEU A 1 84 ? -3.021 17.884 0.511 1.00 92.69 84 LEU A C 1
ATOM 708 O O . LEU A 1 84 ? -3.690 18.772 1.040 1.00 92.69 84 LEU A O 1
ATOM 712 N N . SER A 1 85 ? -1.713 17.744 0.711 1.00 87.75 85 SER A N 1
ATOM 713 C CA . SER A 1 85 ? -0.941 18.693 1.504 1.00 87.75 85 SER A CA 1
ATOM 714 C C . SER A 1 85 ? -0.792 20.029 0.761 1.00 87.75 85 SER A C 1
ATOM 716 O O . SER A 1 85 ? -0.831 20.054 -0.475 1.00 87.75 85 SER A O 1
ATOM 718 N N . PRO A 1 86 ? -0.588 21.147 1.482 1.00 83.50 86 PRO A N 1
ATOM 719 C CA . PRO A 1 86 ? -0.294 22.445 0.870 1.00 83.50 86 PRO A CA 1
ATOM 720 C C . PRO A 1 86 ? 0.920 22.419 -0.071 1.00 83.50 86 PRO A C 1
ATOM 722 O O . PRO A 1 86 ? 0.968 23.154 -1.053 1.00 83.50 86 PRO A O 1
ATOM 725 N N . GLU A 1 87 ? 1.884 21.543 0.206 1.00 84.81 87 GLU A N 1
ATOM 726 C CA . GLU A 1 87 ? 3.101 21.325 -0.580 1.00 84.81 87 GLU A CA 1
ATOM 727 C C . GLU A 1 87 ? 2.864 20.447 -1.825 1.00 84.81 87 GLU A C 1
ATOM 729 O O . GLU A 1 87 ? 3.793 20.189 -2.590 1.00 84.81 87 GLU A O 1
ATOM 734 N N . GLY A 1 88 ? 1.626 19.992 -2.049 1.00 88.56 88 GLY A N 1
ATOM 735 C CA . GLY A 1 88 ? 1.226 19.181 -3.199 1.00 88.56 88 GLY A CA 1
ATOM 736 C C . GLY A 1 88 ? 1.412 17.674 -3.013 1.00 88.56 88 GLY A C 1
ATOM 737 O O . GLY A 1 88 ? 1.275 16.920 -3.981 1.00 88.56 88 GLY A O 1
ATOM 738 N N . GLU A 1 89 ? 1.712 17.205 -1.799 1.00 94.12 89 GLU A N 1
ATOM 739 C CA . GLU A 1 89 ? 1.828 15.775 -1.512 1.00 94.12 89 GLU A CA 1
ATOM 740 C C . GLU A 1 89 ? 0.446 15.137 -1.342 1.00 94.12 89 GLU A C 1
ATOM 742 O O . GLU A 1 89 ? -0.440 15.688 -0.691 1.00 94.12 89 GLU A O 1
ATOM 747 N N . LYS A 1 90 ? 0.249 13.945 -1.908 1.00 97.06 90 LYS A N 1
ATOM 748 C CA . LYS A 1 90 ? -0.969 13.158 -1.702 1.00 97.06 90 LYS A CA 1
ATOM 749 C C . LYS A 1 90 ? -0.742 12.185 -0.558 1.00 97.06 90 LYS A C 1
ATOM 751 O O . LYS A 1 90 ? 0.085 11.282 -0.670 1.00 97.06 90 LYS A O 1
ATOM 756 N N . GLU A 1 91 ? -1.500 12.333 0.514 1.00 96.62 91 GLU A N 1
ATOM 757 C CA . GLU A 1 91 ? -1.511 11.399 1.632 1.00 96.62 91 GLU A CA 1
ATOM 758 C C . GLU A 1 91 ? -2.773 10.546 1.605 1.00 96.62 91 GLU A C 1
ATOM 760 O O . GLU A 1 91 ? -3.891 11.045 1.712 1.00 96.62 91 GLU A O 1
ATOM 765 N N . TYR A 1 92 ? -2.588 9.239 1.499 1.00 97.38 92 TYR A N 1
ATOM 766 C CA . TYR A 1 92 ? -3.646 8.251 1.617 1.00 97.38 92 TYR A CA 1
ATOM 767 C C . TYR A 1 92 ? -3.667 7.783 3.061 1.00 97.38 92 TYR A C 1
ATOM 769 O O . TYR A 1 92 ? -2.722 7.137 3.517 1.00 97.38 92 TYR A O 1
ATOM 777 N N . ARG A 1 93 ? -4.713 8.154 3.791 1.00 95.88 93 ARG A N 1
ATOM 778 C CA . ARG A 1 93 ? -4.825 7.933 5.233 1.00 95.88 93 ARG A CA 1
ATOM 779 C C . ARG A 1 93 ? -5.948 6.950 5.521 1.00 95.88 93 ARG A C 1
ATOM 781 O O . ARG A 1 93 ? -7.011 7.022 4.902 1.00 95.88 93 ARG A O 1
ATOM 788 N N . LEU A 1 94 ? -5.709 6.042 6.464 1.00 95.56 94 LEU A N 1
ATOM 789 C CA . LEU A 1 94 ? -6.754 5.211 7.041 1.00 95.56 94 LEU A CA 1
ATOM 790 C C . LEU A 1 94 ? -7.019 5.635 8.479 1.00 95.56 94 LEU A C 1
ATOM 792 O O . LEU A 1 94 ? -6.108 5.674 9.309 1.00 95.56 94 LEU A O 1
ATOM 796 N N . TYR A 1 95 ? -8.287 5.885 8.768 1.00 93.81 95 TYR A N 1
ATOM 797 C CA . TYR A 1 95 ? -8.791 6.174 10.094 1.00 93.81 95 TYR A CA 1
ATOM 798 C C . TYR A 1 95 ? -9.470 4.937 10.680 1.00 93.81 95 TYR A C 1
ATOM 800 O O . TYR A 1 95 ? -10.290 4.284 10.031 1.00 93.81 95 TYR A O 1
ATOM 808 N N . THR A 1 96 ? -9.120 4.615 11.922 1.00 90.94 96 THR A N 1
ATOM 809 C CA . THR A 1 96 ? -9.807 3.630 12.759 1.00 90.94 96 THR A CA 1
ATOM 810 C C . THR A 1 96 ? -10.713 4.364 13.724 1.00 90.94 96 THR A C 1
ATOM 812 O O . THR A 1 96 ? -10.245 5.243 14.445 1.00 90.94 96 THR A O 1
ATOM 815 N N . ILE A 1 97 ? -11.981 3.979 13.774 1.00 86.44 97 ILE A N 1
ATOM 816 C CA . ILE A 1 97 ? -12.968 4.605 14.649 1.00 86.44 97 ILE A CA 1
ATOM 817 C C . ILE A 1 97 ? -13.217 3.651 15.808 1.00 86.44 97 ILE A C 1
ATOM 819 O O . ILE A 1 97 ? -13.782 2.571 15.631 1.00 86.44 97 ILE A O 1
ATOM 823 N N . SER A 1 98 ? -12.717 4.022 16.983 1.00 75.81 98 SER A N 1
ATOM 824 C CA . SER A 1 98 ? -12.962 3.292 18.225 1.00 75.81 98 SER A CA 1
ATOM 825 C C . SER A 1 98 ? -14.098 3.952 19.010 1.00 75.81 98 SER A C 1
ATOM 827 O O . SER A 1 98 ? -14.472 5.084 18.726 1.00 75.81 98 SER A O 1
ATOM 829 N N . GLN A 1 99 ? -14.615 3.276 20.041 1.00 67.25 99 GLN A N 1
ATOM 830 C CA . GLN A 1 99 ? -15.663 3.826 20.916 1.00 67.25 99 GLN A CA 1
ATOM 831 C C . GLN A 1 99 ? -15.269 5.135 21.625 1.00 67.25 99 GLN A C 1
ATOM 833 O O . GLN A 1 99 ? -16.149 5.814 22.144 1.00 67.25 99 GLN A O 1
ATOM 838 N N . LYS A 1 100 ? -13.967 5.451 21.714 1.00 68.81 100 LYS A N 1
ATOM 839 C CA . LYS A 1 100 ? -13.469 6.619 22.449 1.00 68.81 100 LYS A CA 1
ATOM 840 C C . LYS A 1 100 ? -13.173 7.782 21.515 1.00 68.81 100 LYS A C 1
ATOM 842 O O . LYS A 1 100 ? -13.783 8.823 21.684 1.00 68.81 100 LYS A O 1
ATOM 847 N N . GLU A 1 101 ? -12.290 7.594 20.536 1.00 70.38 101 GLU A N 1
ATOM 848 C CA . GLU A 1 101 ? -11.895 8.632 19.574 1.00 70.38 101 GLU A CA 1
ATOM 849 C C . GLU A 1 101 ? -11.362 7.990 18.278 1.00 70.38 101 GLU A C 1
ATOM 851 O O . GLU A 1 101 ? -10.919 6.825 18.293 1.00 70.38 101 GLU A O 1
ATOM 856 N N . PRO A 1 102 ? -11.400 8.713 17.145 1.00 79.56 102 PRO A N 1
ATOM 857 C CA . PRO A 1 102 ? -10.786 8.258 15.911 1.00 79.56 102 PRO A CA 1
ATOM 858 C C . PRO A 1 102 ? -9.275 8.447 15.892 1.00 79.56 102 PRO A C 1
ATOM 860 O O . PRO A 1 102 ? -8.738 9.423 16.403 1.00 79.56 102 PRO A O 1
ATOM 863 N N . VAL A 1 103 ? -8.578 7.518 15.242 1.00 88.31 103 VAL A N 1
ATOM 864 C CA . VAL A 1 103 ? -7.117 7.559 15.114 1.00 88.31 103 VAL A CA 1
ATOM 865 C C . VAL A 1 103 ? -6.684 7.271 13.687 1.00 88.31 103 VAL A C 1
ATOM 867 O O . VAL A 1 103 ? -7.228 6.385 13.027 1.00 88.31 103 VAL A O 1
ATOM 870 N N . CYS A 1 104 ? -5.671 7.991 13.210 1.00 92.38 104 CYS A N 1
ATOM 871 C CA . CYS A 1 104 ? -5.012 7.672 11.950 1.00 92.38 104 CYS A CA 1
ATOM 872 C C . CYS A 1 104 ? -4.118 6.444 12.169 1.00 92.38 104 CYS A C 1
ATOM 874 O O . CYS A 1 104 ? -3.108 6.520 12.866 1.00 92.38 104 CYS A O 1
ATOM 876 N N . SER A 1 105 ? -4.498 5.290 11.621 1.00 92.44 105 SER A N 1
ATOM 877 C CA . SER A 1 105 ? -3.792 4.027 11.867 1.00 92.44 105 SER A CA 1
ATOM 878 C C . SER A 1 105 ? -2.687 3.740 10.857 1.00 92.44 105 SER A C 1
ATOM 880 O O . SER A 1 105 ? -1.705 3.077 11.211 1.00 92.44 105 SER A O 1
ATOM 882 N N . SER A 1 106 ? -2.828 4.249 9.632 1.00 96.31 106 SER A N 1
ATOM 883 C CA . SER A 1 106 ? -1.899 4.017 8.525 1.00 96.31 106 SER A CA 1
ATOM 884 C C . SER A 1 106 ? -1.904 5.181 7.536 1.00 96.31 106 SER A C 1
ATOM 886 O O . SER A 1 106 ? -2.959 5.757 7.270 1.00 96.31 106 SER A O 1
ATOM 888 N N . VAL A 1 107 ? -0.734 5.496 6.970 1.00 97.44 107 VAL A N 1
ATOM 889 C CA . VAL A 1 107 ? -0.557 6.526 5.936 1.00 97.44 107 VAL A CA 1
ATOM 890 C C . VAL A 1 107 ? 0.390 6.034 4.848 1.00 97.44 107 VAL A C 1
ATOM 892 O O . VAL A 1 107 ? 1.404 5.402 5.143 1.00 97.44 107 VAL A O 1
ATOM 895 N N . ILE A 1 108 ? 0.072 6.359 3.596 1.00 98.19 108 ILE A N 1
ATOM 896 C CA . ILE A 1 108 ? 0.999 6.287 2.465 1.00 98.19 108 ILE A CA 1
ATOM 897 C C . ILE A 1 108 ? 1.061 7.669 1.821 1.00 98.19 108 ILE A C 1
ATOM 899 O O . ILE A 1 108 ? 0.033 8.209 1.415 1.00 98.19 108 ILE A O 1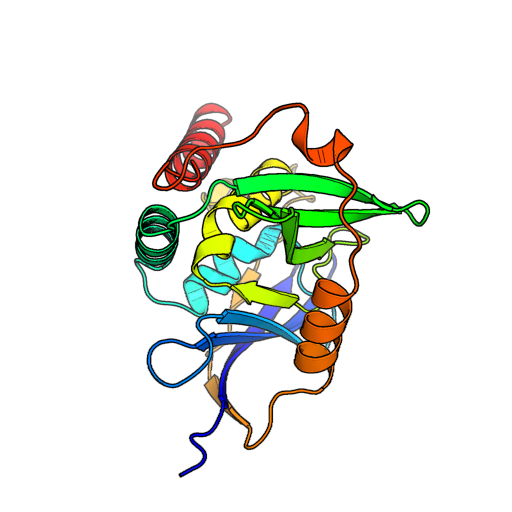
ATOM 903 N N . THR A 1 109 ? 2.263 8.222 1.692 1.00 97.50 109 THR A N 1
ATOM 904 C CA . THR A 1 109 ? 2.482 9.523 1.049 1.00 97.50 109 THR A CA 1
ATOM 905 C C . THR A 1 109 ? 3.063 9.334 -0.347 1.00 97.50 109 THR A C 1
ATOM 907 O O . THR A 1 109 ? 3.981 8.536 -0.555 1.00 97.50 109 THR A O 1
ATOM 910 N N . ILE A 1 110 ? 2.546 10.092 -1.311 1.00 97.25 110 ILE A N 1
ATOM 911 C CA . ILE A 1 110 ? 3.000 10.112 -2.700 1.00 97.25 110 ILE A CA 1
ATOM 912 C C . ILE A 1 110 ? 3.264 11.562 -3.106 1.00 97.25 110 ILE A C 1
ATOM 914 O O . ILE A 1 110 ? 2.368 12.403 -3.041 1.00 97.25 110 ILE A O 1
ATOM 918 N N . SER A 1 111 ? 4.474 11.850 -3.579 1.00 95.19 111 SER A N 1
ATOM 919 C CA . SER A 1 111 ? 4.828 13.144 -4.173 1.00 95.19 111 SER A CA 1
ATOM 920 C C . SER A 1 111 ? 5.488 12.926 -5.529 1.00 95.19 111 SER A C 1
ATOM 922 O O . SER A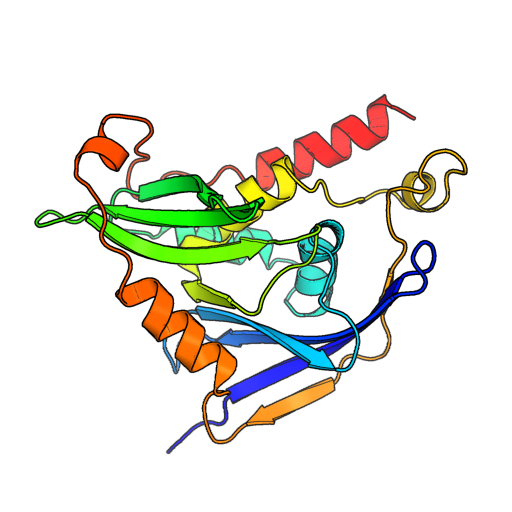 1 111 ? 6.211 11.954 -5.727 1.00 95.19 111 SER A O 1
ATOM 924 N N . ASN A 1 112 ? 5.172 13.774 -6.513 1.00 91.06 112 ASN A N 1
ATOM 925 C CA . ASN A 1 112 ? 5.661 13.629 -7.894 1.00 91.06 112 ASN A CA 1
ATOM 926 C C . ASN A 1 112 ? 5.474 12.209 -8.475 1.00 91.06 112 ASN A C 1
ATOM 928 O O . ASN A 1 112 ? 6.347 11.682 -9.161 1.00 91.06 112 ASN A O 1
ATOM 932 N N . ASN A 1 113 ? 4.334 11.571 -8.177 1.00 90.81 113 ASN A N 1
ATOM 933 C CA . ASN A 1 113 ? 4.005 10.187 -8.557 1.00 90.81 113 ASN A CA 1
ATOM 934 C C . ASN A 1 113 ? 4.966 9.117 -8.007 1.00 90.81 113 ASN A C 1
ATOM 936 O O . ASN A 1 113 ? 4.956 7.985 -8.492 1.00 90.81 113 ASN A O 1
ATOM 940 N N . GLN A 1 114 ? 5.780 9.451 -7.008 1.00 93.12 114 GLN A N 1
ATOM 941 C CA . GLN A 1 114 ? 6.705 8.550 -6.332 1.00 93.12 114 GLN A CA 1
ATOM 942 C C . GLN A 1 114 ? 6.247 8.296 -4.897 1.00 93.12 114 GLN A C 1
ATOM 944 O O . GLN A 1 114 ? 5.839 9.210 -4.181 1.00 93.12 114 GLN A O 1
ATOM 949 N N . ILE A 1 115 ? 6.309 7.034 -4.488 1.00 95.69 115 ILE A N 1
ATOM 950 C CA . ILE A 1 115 ? 5.886 6.574 -3.169 1.00 95.69 115 ILE A CA 1
ATOM 951 C C . ILE A 1 115 ? 7.022 6.833 -2.179 1.00 95.69 115 ILE A C 1
ATOM 953 O O . ILE A 1 115 ? 8.168 6.435 -2.410 1.00 95.69 115 ILE A O 1
ATOM 957 N N 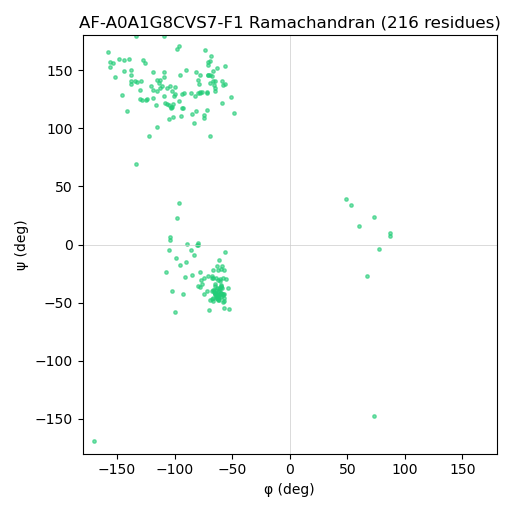. HIS A 1 116 ? 6.713 7.503 -1.073 1.00 96.88 116 HIS A N 1
ATOM 958 C CA . HIS A 1 116 ? 7.631 7.609 0.060 1.00 96.88 116 HIS A CA 1
ATOM 959 C C . HIS A 1 116 ? 7.711 6.287 0.827 1.00 96.88 116 HIS A C 1
ATOM 961 O O . HIS A 1 116 ? 6.895 5.391 0.634 1.00 96.88 116 HIS A O 1
ATOM 967 N N . ASP A 1 117 ? 8.696 6.158 1.709 1.00 97.38 117 ASP A N 1
ATOM 968 C CA . ASP A 1 117 ? 8.757 4.999 2.598 1.00 97.38 117 ASP A CA 1
ATOM 969 C C . ASP A 1 117 ? 7.487 4.941 3.445 1.00 97.38 117 ASP A C 1
ATOM 971 O O . ASP A 1 117 ? 6.986 5.974 3.894 1.00 97.38 117 ASP A O 1
ATOM 975 N N . PHE A 1 118 ? 6.958 3.743 3.666 1.00 97.25 118 PHE A N 1
ATOM 976 C CA . PHE A 1 118 ? 5.775 3.580 4.495 1.00 97.25 118 PHE A CA 1
ATOM 977 C C . PHE A 1 118 ? 5.830 2.307 5.318 1.00 97.25 118 PHE A C 1
ATOM 979 O O . PHE A 1 118 ? 6.504 1.326 5.000 1.00 97.25 118 PHE A O 1
ATOM 986 N N . SER A 1 119 ? 5.042 2.338 6.382 1.00 96.00 119 SER A N 1
ATOM 987 C CA . SER A 1 119 ? 4.758 1.201 7.232 1.00 96.00 119 SER A CA 1
ATOM 988 C C . SER A 1 119 ? 3.302 1.294 7.618 1.00 96.00 119 SER A C 1
ATOM 990 O O . SER A 1 119 ? 2.919 2.235 8.312 1.00 96.00 119 SER A O 1
ATOM 992 N N . ILE A 1 120 ? 2.485 0.341 7.191 1.00 96.31 120 ILE A N 1
ATOM 993 C CA . ILE A 1 120 ? 1.035 0.341 7.429 1.00 96.31 120 ILE A CA 1
ATOM 994 C C . ILE A 1 120 ? 0.609 -0.969 8.081 1.00 96.31 120 ILE A C 1
ATOM 996 O O . ILE A 1 120 ? 1.296 -1.981 7.954 1.00 96.31 120 ILE A O 1
ATOM 1000 N N . ARG A 1 121 ? -0.519 -0.976 8.792 1.00 94.31 121 ARG A N 1
ATOM 1001 C CA . ARG A 1 121 ? -1.081 -2.228 9.324 1.00 94.31 121 ARG A CA 1
ATOM 1002 C C . ARG A 1 121 ? -1.558 -3.114 8.174 1.00 94.31 121 ARG A C 1
ATOM 1004 O O . ARG A 1 121 ? -2.097 -2.599 7.198 1.00 94.31 121 ARG A O 1
ATOM 1011 N N . LEU A 1 122 ? -1.424 -4.438 8.294 1.00 93.75 122 LEU A N 1
ATOM 1012 C CA . LEU A 1 122 ? -1.909 -5.341 7.234 1.00 93.75 122 LEU A CA 1
ATOM 1013 C C . LEU A 1 122 ? -3.421 -5.238 7.014 1.00 93.75 122 LEU A C 1
ATOM 1015 O O . LEU A 1 122 ? -3.868 -5.248 5.873 1.00 93.75 122 LEU A O 1
ATOM 1019 N N . GLU A 1 123 ? -4.191 -5.065 8.090 1.00 93.38 123 GLU A N 1
ATOM 1020 C CA . GLU A 1 123 ? -5.642 -4.822 8.032 1.00 93.38 123 GLU A CA 1
ATOM 1021 C C . GLU A 1 123 ? -6.015 -3.503 7.330 1.00 93.38 123 GLU A C 1
ATOM 1023 O O . GLU A 1 123 ? -7.149 -3.346 6.891 1.00 93.38 123 GLU A O 1
ATOM 1028 N N . ASP A 1 124 ? -5.074 -2.565 7.191 1.00 95.69 124 ASP A N 1
ATOM 1029 C CA . ASP A 1 124 ? -5.291 -1.264 6.550 1.00 95.69 124 ASP A CA 1
ATOM 1030 C C . ASP A 1 124 ? -4.805 -1.248 5.089 1.00 95.69 124 ASP A C 1
ATOM 1032 O O . ASP A 1 124 ? -5.081 -0.302 4.348 1.00 95.69 124 ASP A O 1
ATOM 1036 N N . ALA A 1 125 ? -4.062 -2.274 4.662 1.00 96.12 125 ALA A N 1
ATOM 1037 C CA . ALA A 1 125 ? -3.364 -2.270 3.382 1.00 96.12 125 ALA A CA 1
ATOM 1038 C C . ALA A 1 125 ? -4.325 -2.298 2.187 1.00 96.12 125 ALA A C 1
ATOM 1040 O O . ALA A 1 125 ? -4.176 -1.490 1.274 1.00 96.12 125 ALA A O 1
ATOM 1041 N N . ALA A 1 126 ? -5.330 -3.178 2.203 1.00 97.12 126 ALA A N 1
ATOM 1042 C CA . ALA A 1 126 ? -6.291 -3.323 1.108 1.00 97.12 126 ALA A CA 1
ATOM 1043 C C . ALA A 1 126 ? -7.038 -2.010 0.758 1.00 97.12 126 ALA A C 1
ATOM 1045 O O . ALA A 1 126 ? -6.932 -1.558 -0.386 1.00 97.12 126 ALA A O 1
ATOM 1046 N N . PRO A 1 127 ? -7.711 -1.316 1.699 1.00 97.44 127 PRO A N 1
ATOM 1047 C CA . PRO A 1 127 ? -8.414 -0.067 1.382 1.00 97.44 127 PRO A CA 1
ATOM 1048 C C . PRO A 1 127 ? -7.485 1.080 0.952 1.00 97.44 127 PRO A C 1
ATOM 1050 O O . PRO A 1 127 ? -7.859 1.883 0.094 1.00 97.44 127 PRO A O 1
ATOM 1053 N N . LEU A 1 128 ? -6.266 1.163 1.499 1.00 97.88 128 LEU A N 1
ATOM 1054 C CA . LEU A 1 128 ? -5.290 2.177 1.083 1.00 97.88 128 LEU A CA 1
ATOM 1055 C C . LEU A 1 128 ? -4.763 1.916 -0.329 1.00 97.88 128 LEU A C 1
ATOM 1057 O O . LEU A 1 128 ? -4.743 2.821 -1.165 1.00 97.88 128 LEU A O 1
ATOM 1061 N N . LEU A 1 129 ? -4.372 0.673 -0.610 1.00 97.69 129 LEU A N 1
ATOM 1062 C CA . LEU A 1 129 ? -3.881 0.269 -1.923 1.00 97.69 129 LEU A CA 1
ATOM 1063 C C . LEU A 1 129 ? -4.957 0.429 -2.995 1.00 97.69 129 LEU A C 1
ATOM 1065 O O . LEU A 1 129 ? -4.634 0.896 -4.083 1.00 97.69 129 LEU A O 1
ATOM 1069 N N . LYS A 1 130 ? -6.224 0.138 -2.679 1.00 97.62 130 LYS A N 1
ATOM 1070 C CA . LYS A 1 130 ? -7.360 0.434 -3.559 1.00 97.62 130 LYS A CA 1
ATOM 1071 C C . LYS A 1 130 ? -7.378 1.900 -3.986 1.00 97.62 130 LYS A C 1
ATOM 1073 O O . LYS A 1 130 ? -7.350 2.175 -5.180 1.00 97.62 130 LYS A O 1
ATOM 1078 N N . LYS A 1 131 ? -7.373 2.839 -3.032 1.00 97.25 131 LYS A N 1
ATOM 1079 C CA . LYS A 1 131 ? -7.394 4.279 -3.349 1.00 97.25 131 LYS A CA 1
ATOM 1080 C C . LYS A 1 131 ? -6.190 4.720 -4.172 1.00 97.25 131 LYS A C 1
ATOM 1082 O O . LYS A 1 131 ? -6.327 5.547 -5.069 1.00 97.25 131 LYS A O 1
ATOM 1087 N N . ILE A 1 132 ? -5.014 4.170 -3.878 1.00 97.06 132 ILE A N 1
ATOM 1088 C CA . ILE A 1 132 ? -3.814 4.446 -4.669 1.00 97.06 132 ILE A CA 1
ATOM 1089 C C . ILE A 1 132 ? -3.988 3.923 -6.093 1.00 97.06 132 ILE A C 1
ATOM 1091 O O . ILE A 1 132 ? -3.678 4.653 -7.020 1.00 97.06 132 ILE A O 1
ATOM 1095 N N . MET A 1 133 ? -4.510 2.711 -6.289 1.00 95.50 133 MET A N 1
ATOM 1096 C CA . MET A 1 133 ? -4.737 2.137 -7.623 1.00 95.50 133 MET A CA 1
ATOM 1097 C C . MET A 1 133 ? -5.834 2.863 -8.409 1.00 95.50 133 MET A C 1
ATOM 1099 O O . MET A 1 133 ? -5.780 2.881 -9.630 1.00 95.50 133 MET A O 1
ATOM 1103 N N . GLU A 1 134 ? -6.806 3.486 -7.743 1.00 94.38 134 GLU A N 1
ATOM 1104 C CA . GLU A 1 134 ? -7.790 4.353 -8.406 1.00 94.38 134 GLU A CA 1
ATOM 1105 C C . GLU A 1 134 ? -7.134 5.624 -8.977 1.00 94.38 134 GLU A C 1
ATOM 1107 O O . GLU A 1 134 ? -7.467 6.045 -10.083 1.00 94.38 134 GLU A O 1
ATOM 1112 N N . ASP A 1 135 ? -6.172 6.215 -8.259 1.00 94.25 135 ASP A N 1
ATOM 1113 C CA . ASP A 1 135 ? -5.436 7.406 -8.715 1.00 94.25 135 ASP A CA 1
ATOM 1114 C C . ASP A 1 135 ? -4.228 7.079 -9.617 1.00 94.25 135 ASP A C 1
ATOM 1116 O O . ASP A 1 135 ? -3.792 7.915 -10.410 1.00 94.25 135 ASP A O 1
ATOM 1120 N N . TYR A 1 136 ? -3.666 5.881 -9.462 1.00 91.56 136 TYR A N 1
ATOM 1121 C CA . TYR A 1 136 ? -2.458 5.375 -10.112 1.00 91.56 136 TYR A CA 1
ATOM 1122 C C . TYR A 1 136 ? -2.708 3.954 -10.640 1.00 91.56 136 TYR A C 1
ATOM 1124 O O . TYR A 1 136 ? -2.156 2.987 -10.098 1.00 91.56 136 TYR A O 1
ATOM 1132 N N . PRO A 1 137 ? -3.554 3.800 -11.676 1.00 89.88 137 PRO A N 1
ATOM 1133 C CA . PRO A 1 137 ? -3.984 2.494 -12.161 1.00 89.88 137 PRO A CA 1
ATOM 1134 C C . PRO A 1 137 ? -2.791 1.637 -12.607 1.00 89.88 137 PRO A C 1
ATOM 1136 O O . PRO A 1 137 ? -2.021 2.061 -13.476 1.00 89.88 137 PRO A O 1
ATOM 1139 N N . PRO A 1 138 ? -2.599 0.438 -12.020 1.00 86.75 138 PRO A N 1
ATOM 1140 C CA . PRO A 1 138 ? -1.561 -0.478 -12.465 1.00 86.75 138 PRO A CA 1
ATOM 1141 C C . PRO A 1 138 ? -1.902 -1.033 -13.847 1.00 86.75 138 PRO A C 1
ATOM 1143 O O . PRO A 1 138 ? -3.061 -1.307 -14.135 1.00 86.75 138 PRO A O 1
ATOM 1146 N N . VAL A 1 139 ? -0.874 -1.264 -14.668 1.00 80.81 139 VAL A N 1
ATOM 1147 C CA . VAL A 1 139 ? -1.051 -1.839 -16.009 1.00 80.81 139 VAL A CA 1
ATOM 1148 C C . VAL A 1 139 ? -0.914 -3.355 -15.979 1.00 80.81 139 VAL A C 1
ATOM 1150 O O . VAL A 1 139 ? 0.176 -3.881 -15.697 1.00 80.81 139 VAL A O 1
ATOM 1153 N N . PHE A 1 140 ? -1.982 -4.070 -16.325 1.00 79.75 140 PHE A N 1
ATOM 1154 C CA . PHE A 1 140 ? -2.019 -5.535 -16.309 1.00 79.75 140 PHE A CA 1
ATOM 1155 C C . PHE A 1 140 ? -1.649 -6.155 -17.659 1.00 79.75 140 PHE A C 1
ATOM 1157 O O . PHE A 1 140 ? -0.884 -7.124 -17.698 1.00 79.75 140 PHE A O 1
ATOM 1164 N N . LEU A 1 141 ? -2.147 -5.603 -18.765 1.00 68.50 141 LEU A N 1
ATOM 1165 C CA . LEU A 1 141 ? -1.940 -6.140 -20.108 1.00 68.50 141 LEU A CA 1
ATOM 1166 C C . LEU A 1 141 ? -0.626 -5.652 -20.739 1.00 68.50 141 LEU A C 1
ATOM 1168 O O . LEU A 1 141 ? -0.348 -4.457 -20.834 1.00 68.50 141 LEU A O 1
ATOM 1172 N N . GLN A 1 142 ? 0.166 -6.590 -21.272 1.00 66.00 142 GLN A N 1
ATOM 1173 C CA . GLN A 1 142 ? 1.460 -6.288 -21.907 1.00 66.00 142 GLN A CA 1
ATOM 1174 C C . GLN A 1 142 ? 1.343 -5.320 -23.095 1.00 66.00 142 GLN A C 1
ATOM 1176 O O . GLN A 1 142 ? 2.192 -4.448 -23.261 1.00 66.00 142 GLN A O 1
ATOM 1181 N N . ARG A 1 143 ? 0.274 -5.427 -23.896 1.00 61.66 143 ARG A N 1
ATOM 1182 C CA . ARG A 1 143 ? 0.043 -4.552 -25.060 1.00 61.66 143 ARG A CA 1
ATOM 1183 C C . ARG A 1 143 ? -0.068 -3.068 -24.690 1.00 61.66 143 ARG A C 1
ATOM 1185 O O . ARG A 1 143 ? 0.382 -2.230 -25.458 1.00 61.66 143 ARG A O 1
ATOM 1192 N N . TYR A 1 144 ? -0.575 -2.751 -23.496 1.00 58.88 144 TYR A N 1
ATOM 1193 C CA . TYR A 1 144 ? -0.670 -1.373 -23.006 1.00 58.88 144 TYR A CA 1
ATOM 1194 C C . TYR A 1 144 ? 0.667 -0.828 -22.519 1.00 58.88 144 TYR A C 1
ATOM 1196 O O . TYR A 1 144 ? 0.909 0.366 -22.668 1.00 58.88 144 TYR A O 1
ATOM 1204 N N . ARG A 1 145 ? 1.548 -1.695 -22.003 1.00 59.53 145 ARG A N 1
ATOM 1205 C CA . ARG A 1 145 ? 2.917 -1.320 -21.609 1.00 59.53 145 ARG A CA 1
ATOM 1206 C C . ARG A 1 145 ? 3.792 -0.956 -22.808 1.00 59.53 145 ARG A C 1
ATOM 1208 O O . ARG A 1 145 ? 4.700 -0.149 -22.672 1.00 59.53 145 ARG A O 1
ATOM 1215 N N . ASN A 1 146 ? 3.508 -1.545 -23.969 1.00 52.75 146 ASN A N 1
ATOM 1216 C CA . ASN A 1 146 ? 4.307 -1.387 -25.186 1.00 52.75 146 ASN A CA 1
ATOM 1217 C C . ASN A 1 146 ? 3.659 -0.446 -26.219 1.00 52.75 146 ASN A C 1
ATOM 1219 O O . ASN A 1 146 ? 4.182 -0.308 -27.325 1.00 52.75 146 ASN A O 1
ATOM 1223 N N . HIS A 1 147 ? 2.515 0.175 -25.902 1.00 51.31 147 HIS A N 1
ATOM 1224 C CA . HIS A 1 147 ? 1.800 1.015 -26.858 1.00 51.31 147 HIS A CA 1
ATOM 1225 C C . HIS A 1 147 ? 2.502 2.381 -27.027 1.00 51.31 147 HIS A C 1
ATOM 1227 O O . HIS A 1 147 ? 2.762 3.048 -26.024 1.00 51.31 147 HIS A O 1
ATOM 1233 N N . PRO A 1 148 ? 2.764 2.858 -28.262 1.00 51.09 148 PRO A N 1
ATOM 1234 C CA . PRO A 1 148 ? 3.509 4.099 -28.504 1.00 51.09 148 PRO A CA 1
ATOM 1235 C C . PRO A 1 148 ? 2.862 5.353 -27.904 1.00 51.09 148 PRO A C 1
ATOM 1237 O O . PRO A 1 148 ? 3.561 6.277 -27.523 1.00 51.09 148 PRO A O 1
ATOM 1240 N N . LEU A 1 149 ? 1.532 5.393 -27.772 1.00 52.09 149 LEU A N 1
ATOM 1241 C CA . LEU A 1 149 ? 0.824 6.523 -27.144 1.00 52.09 149 LEU A CA 1
ATOM 1242 C C . LEU A 1 149 ? 0.785 6.442 -25.603 1.00 52.09 149 LEU A C 1
ATOM 1244 O O . LEU A 1 149 ? 0.414 7.408 -24.942 1.00 52.09 149 LEU A O 1
ATOM 1248 N N . ASN A 1 150 ? 1.215 5.319 -25.020 1.00 51.38 150 ASN A N 1
ATOM 1249 C CA . ASN A 1 150 ? 1.217 5.069 -23.577 1.00 51.38 150 ASN A CA 1
ATOM 1250 C C . ASN A 1 150 ? 2.571 5.381 -22.929 1.00 51.38 150 ASN A C 1
ATOM 1252 O O . ASN A 1 150 ? 2.952 4.746 -21.950 1.00 51.38 150 ASN A O 1
ATOM 1256 N N . HIS A 1 151 ? 3.274 6.413 -23.408 1.00 49.50 151 HIS A N 1
ATOM 1257 C CA . HIS A 1 151 ? 4.513 6.915 -22.797 1.00 49.50 151 HIS A CA 1
ATOM 1258 C C . HIS A 1 151 ? 4.374 7.311 -21.315 1.00 49.50 151 HIS A C 1
ATOM 1260 O O . HIS A 1 151 ? 5.366 7.622 -20.678 1.00 49.50 151 HIS A O 1
ATOM 1266 N N . HIS A 1 152 ? 3.170 7.308 -20.746 1.00 50.84 152 HIS A N 1
ATOM 1267 C CA . HIS A 1 152 ? 2.923 7.581 -19.331 1.00 50.84 152 HIS A CA 1
ATOM 1268 C C . HIS A 1 152 ? 2.954 6.320 -18.454 1.00 50.84 152 HIS A C 1
ATOM 1270 O O . HIS A 1 152 ? 3.028 6.441 -17.232 1.00 50.84 152 HIS A O 1
ATOM 1276 N N . PHE A 1 153 ? 2.894 5.124 -19.053 1.00 49.72 153 PHE A N 1
ATOM 1277 C CA . PHE A 1 153 ? 2.824 3.865 -18.323 1.00 49.72 153 PHE A CA 1
ATOM 1278 C C . PHE A 1 153 ? 4.184 3.184 -18.284 1.00 49.72 153 PHE A C 1
ATOM 1280 O O . PHE A 1 153 ? 4.668 2.703 -19.311 1.00 49.72 153 PHE A O 1
ATOM 1287 N N . PRO A 1 154 ? 4.821 3.133 -17.112 1.00 52.56 154 PRO A N 1
ATOM 1288 C CA . PRO A 1 154 ? 6.214 2.769 -17.079 1.00 52.56 154 PRO A CA 1
ATOM 1289 C C . PRO A 1 154 ? 6.389 1.236 -17.180 1.00 52.56 154 PRO A C 1
ATOM 1291 O O . PRO A 1 154 ? 5.593 0.466 -16.630 1.00 52.56 154 PRO A O 1
ATOM 1294 N N . SER A 1 155 ? 7.401 0.754 -17.910 1.00 55.28 155 SER A N 1
ATOM 1295 C CA . SER A 1 155 ? 7.653 -0.692 -18.062 1.00 55.28 155 SER A CA 1
ATOM 1296 C C . SER A 1 155 ? 8.704 -1.153 -17.050 1.00 55.28 155 SER A C 1
ATOM 1298 O O . SER A 1 155 ? 9.796 -0.589 -16.996 1.00 55.28 155 SER A O 1
ATOM 1300 N N . LEU A 1 156 ? 8.365 -2.148 -16.215 1.00 60.69 156 LEU A N 1
ATOM 1301 C CA . LEU A 1 156 ? 9.265 -2.660 -15.181 1.00 60.69 156 LEU A CA 1
ATOM 1302 C C . LEU A 1 156 ? 9.973 -3.944 -15.590 1.00 60.69 156 LEU A C 1
ATOM 1304 O O . LEU A 1 156 ? 9.340 -4.940 -15.943 1.00 60.69 156 LEU A O 1
ATOM 1308 N N . TYR A 1 157 ? 11.290 -3.924 -15.414 1.00 60.16 157 TYR A N 1
ATOM 1309 C CA . TYR A 1 157 ? 12.139 -5.106 -15.416 1.00 60.16 157 TYR A CA 1
ATOM 1310 C C . TYR A 1 157 ? 12.506 -5.435 -13.972 1.00 60.16 157 TYR A C 1
ATOM 1312 O O . TYR A 1 157 ? 13.143 -4.630 -13.288 1.00 60.16 157 TYR A O 1
ATOM 1320 N N . TYR A 1 158 ? 12.088 -6.611 -13.514 1.00 62.28 158 TYR A N 1
ATOM 1321 C CA . TYR A 1 158 ? 12.475 -7.153 -12.216 1.00 62.28 158 TYR A CA 1
ATOM 1322 C C . TYR A 1 158 ? 13.701 -8.044 -12.404 1.00 62.28 158 TYR A C 1
ATOM 1324 O O . TYR A 1 158 ? 13.702 -8.905 -13.282 1.00 62.28 158 TYR A O 1
ATOM 1332 N N . LEU A 1 159 ? 14.741 -7.833 -11.596 1.00 57.19 159 LEU A N 1
ATOM 1333 C CA . LEU A 1 159 ? 15.849 -8.790 -11.472 1.00 57.19 159 LEU A CA 1
ATOM 1334 C C . LEU A 1 159 ? 15.601 -9.701 -10.261 1.00 57.19 159 LEU A C 1
ATOM 1336 O O . LEU A 1 159 ? 14.707 -9.431 -9.457 1.00 57.19 159 LEU A O 1
ATOM 1340 N N . ASP A 1 160 ? 16.418 -10.748 -10.114 1.00 61.44 160 ASP A N 1
ATOM 1341 C CA . ASP A 1 160 ? 16.315 -11.726 -9.025 1.00 61.44 160 ASP A CA 1
ATOM 1342 C C . ASP A 1 160 ? 16.192 -11.063 -7.644 1.00 61.44 160 ASP A C 1
ATOM 1344 O O . ASP A 1 160 ? 17.128 -10.427 -7.140 1.00 61.44 160 ASP A O 1
ATOM 1348 N N . ALA A 1 161 ? 15.026 -11.243 -7.017 1.00 70.81 161 ALA A N 1
ATOM 1349 C CA . ALA A 1 161 ? 14.749 -10.739 -5.683 1.00 70.81 161 ALA A CA 1
ATOM 1350 C C . ALA A 1 161 ? 15.521 -11.550 -4.633 1.00 70.81 161 ALA A C 1
ATOM 1352 O O . ALA A 1 161 ? 15.482 -12.783 -4.613 1.00 70.81 161 ALA A O 1
ATOM 1353 N N . LYS A 1 162 ? 16.203 -10.860 -3.714 1.00 82.56 162 LYS A N 1
ATOM 1354 C CA . LYS A 1 162 ? 16.985 -11.493 -2.636 1.00 82.56 162 LYS A CA 1
ATOM 1355 C C . LYS A 1 162 ? 16.454 -11.095 -1.270 1.00 82.56 162 LYS A C 1
ATOM 1357 O O . LYS A 1 162 ? 15.970 -9.985 -1.087 1.00 82.56 162 LYS A O 1
ATOM 1362 N N . ASN A 1 163 ? 16.572 -11.991 -0.296 1.00 87.88 163 ASN A N 1
ATOM 1363 C CA . ASN A 1 163 ? 16.232 -11.664 1.085 1.00 87.88 163 ASN A CA 1
ATOM 1364 C C . ASN A 1 163 ? 17.376 -10.885 1.738 1.00 87.88 163 ASN A C 1
ATOM 1366 O O . ASN A 1 163 ? 18.522 -11.334 1.717 1.00 87.88 163 ASN A O 1
ATOM 1370 N N . LEU A 1 164 ? 17.047 -9.762 2.366 1.00 89.31 164 LEU A N 1
ATOM 1371 C CA . LEU A 1 164 ? 17.917 -9.035 3.284 1.00 89.31 164 LEU A CA 1
ATOM 1372 C C . LEU A 1 164 ? 17.385 -9.173 4.706 1.00 89.31 164 LEU A C 1
ATOM 1374 O O . LEU A 1 164 ? 16.176 -9.226 4.930 1.00 89.31 164 LEU A O 1
ATOM 1378 N N . LYS A 1 165 ? 18.300 -9.252 5.672 1.00 90.62 165 LYS A N 1
ATOM 1379 C CA . LYS A 1 165 ? 17.975 -9.398 7.091 1.00 90.62 165 LYS A CA 1
ATOM 1380 C C . LYS A 1 165 ? 18.518 -8.207 7.862 1.00 90.62 165 LYS A C 1
ATOM 1382 O O . LYS A 1 165 ? 19.693 -7.879 7.723 1.00 90.62 165 LYS A O 1
ATOM 1387 N N . PHE A 1 166 ? 17.691 -7.624 8.718 1.00 87.31 166 PHE A N 1
ATOM 1388 C CA . PHE A 1 166 ? 18.070 -6.531 9.604 1.00 87.31 166 PHE A CA 1
ATOM 1389 C C . PHE A 1 166 ? 17.859 -6.944 11.060 1.00 87.31 166 PHE A C 1
ATOM 1391 O O . PHE A 1 166 ? 16.843 -7.538 11.416 1.00 87.31 166 PHE A O 1
ATOM 1398 N N . LEU A 1 167 ? 18.824 -6.631 11.926 1.00 87.94 167 LEU A N 1
ATO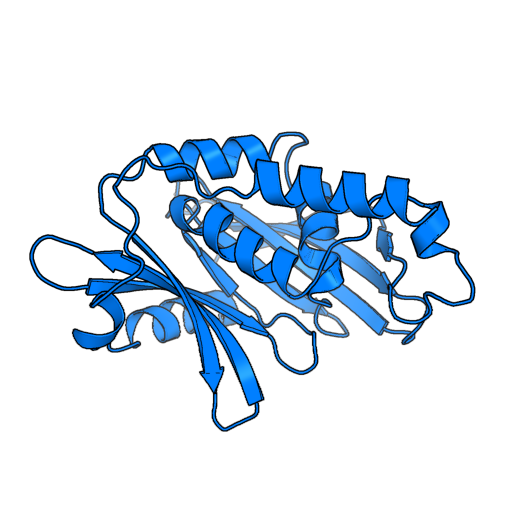M 1399 C CA . LEU A 1 167 ? 18.716 -6.913 13.364 1.00 87.94 167 LEU A CA 1
ATOM 1400 C C . LEU A 1 167 ? 17.820 -5.903 14.094 1.00 87.94 167 LEU A C 1
ATOM 1402 O O . LEU A 1 167 ? 17.279 -6.205 15.157 1.00 87.94 167 LEU A O 1
ATOM 1406 N N . LYS A 1 168 ? 17.668 -4.707 13.523 1.00 89.62 168 LYS A N 1
ATOM 1407 C CA . LYS A 1 168 ? 16.832 -3.613 14.024 1.00 89.62 168 LYS A CA 1
ATOM 1408 C C . LYS A 1 168 ? 15.894 -3.140 12.919 1.00 89.62 168 LYS A C 1
ATOM 1410 O O . LYS A 1 168 ? 16.156 -3.392 11.7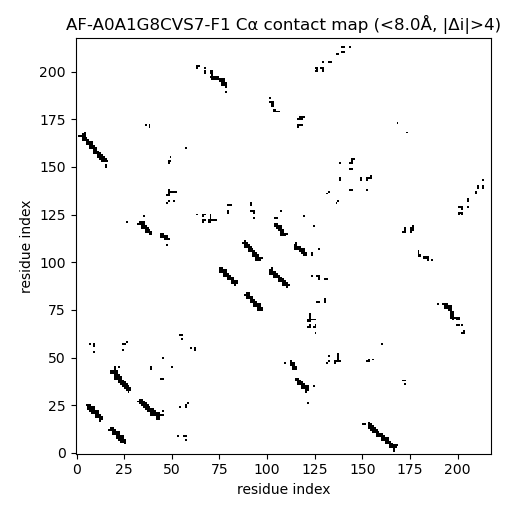45 1.00 89.62 168 LYS A O 1
ATOM 1415 N N . LEU A 1 169 ? 14.808 -2.479 13.314 1.00 87.38 169 LEU A N 1
ATOM 1416 C CA . LEU A 1 169 ? 13.893 -1.856 12.365 1.00 87.38 169 LEU A CA 1
ATOM 1417 C C . LEU A 1 169 ? 14.653 -0.731 11.647 1.00 87.38 169 LEU A C 1
ATOM 1419 O O . LEU A 1 169 ? 15.317 0.036 12.347 1.00 87.38 169 LEU A O 1
ATOM 1423 N N . PRO A 1 170 ? 14.591 -0.627 10.311 1.00 92.94 170 PRO A N 1
ATOM 1424 C CA . PRO A 1 170 ? 15.194 0.497 9.603 1.00 92.94 170 PRO A CA 1
ATOM 1425 C C . PRO A 1 170 ? 14.645 1.839 10.109 1.00 92.94 170 PRO A C 1
ATOM 1427 O O . PRO A 1 170 ? 13.436 1.970 10.315 1.00 92.94 170 PRO A O 1
ATOM 1430 N N . ASP A 1 171 ? 15.516 2.835 10.279 1.00 94.25 171 ASP A N 1
ATOM 1431 C CA . ASP A 1 171 ? 15.136 4.143 10.834 1.00 94.25 171 ASP A CA 1
ATOM 1432 C C . ASP A 1 171 ? 14.016 4.843 10.043 1.00 94.25 171 ASP A C 1
ATOM 1434 O O . ASP A 1 171 ? 13.055 5.271 10.684 1.00 94.25 171 ASP A O 1
ATOM 1438 N N . PRO A 1 172 ? 14.005 4.852 8.690 1.00 94.00 172 PRO A N 1
ATOM 1439 C CA . PRO A 1 172 ? 12.906 5.470 7.942 1.00 94.00 172 PRO A CA 1
ATOM 1440 C C . PRO A 1 172 ? 11.546 4.827 8.243 1.00 94.00 172 PRO A C 1
ATOM 1442 O O . PRO A 1 172 ? 10.531 5.506 8.365 1.00 94.00 172 PRO A O 1
ATOM 1445 N N . ILE A 1 173 ? 11.515 3.506 8.446 1.00 94.38 173 ILE A N 1
ATOM 1446 C CA . ILE A 1 173 ? 10.291 2.788 8.819 1.00 94.38 173 ILE A CA 1
ATOM 1447 C C . ILE A 1 173 ? 9.840 3.181 10.233 1.00 94.38 173 ILE A C 1
ATOM 1449 O O . ILE A 1 173 ? 8.645 3.372 10.470 1.00 94.38 173 ILE A O 1
ATOM 1453 N N . LYS A 1 174 ? 10.780 3.343 11.172 1.00 93.38 174 LYS A N 1
ATOM 1454 C CA . LYS A 1 174 ? 10.493 3.818 12.533 1.00 93.38 174 LYS A CA 1
ATOM 1455 C C . LYS A 1 174 ? 9.923 5.238 12.519 1.00 93.38 174 LYS A C 1
ATOM 1457 O O . LYS A 1 174 ? 8.891 5.480 13.140 1.00 93.38 174 LYS A O 1
ATOM 1462 N N . GLU A 1 175 ? 10.544 6.141 11.768 1.00 95.06 175 GLU A N 1
ATOM 1463 C CA . GLU A 1 175 ? 10.105 7.530 11.610 1.00 95.06 175 GLU A CA 1
ATOM 1464 C C . GLU A 1 175 ? 8.689 7.623 11.029 1.00 95.06 175 GLU A C 1
ATOM 1466 O O . GLU A 1 175 ? 7.868 8.386 11.536 1.00 95.06 175 GLU A O 1
ATOM 1471 N N . GLN A 1 176 ? 8.354 6.801 10.029 1.00 94.12 176 GLN A N 1
ATOM 1472 C CA . GLN A 1 176 ? 7.006 6.772 9.445 1.00 94.12 176 GLN A CA 1
ATOM 1473 C C . GLN A 1 176 ? 5.937 6.288 10.431 1.00 94.12 176 GLN A C 1
ATOM 1475 O O . GLN A 1 176 ? 4.831 6.842 10.480 1.00 94.12 176 GLN A O 1
ATOM 1480 N N . ARG A 1 177 ? 6.259 5.286 11.261 1.00 93.69 177 ARG A N 1
ATOM 1481 C CA . ARG A 1 177 ? 5.359 4.828 12.334 1.00 93.69 177 ARG A CA 1
ATOM 1482 C C . ARG A 1 177 ? 5.123 5.940 13.358 1.00 93.69 177 ARG A C 1
ATOM 1484 O O . ARG A 1 17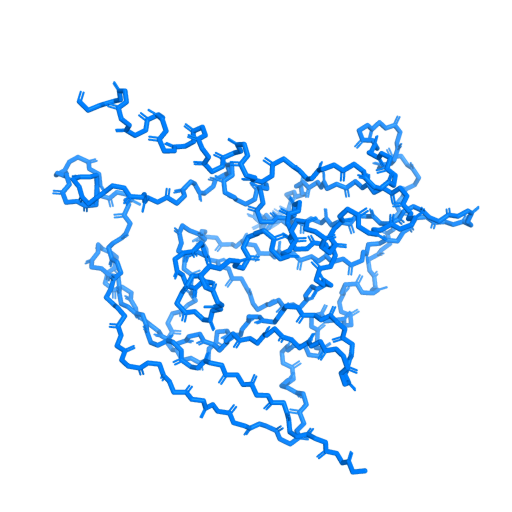7 ? 3.974 6.202 13.707 1.00 93.69 177 ARG A O 1
ATOM 1491 N N . GLU A 1 178 ? 6.184 6.623 13.788 1.00 94.31 178 GLU A N 1
ATOM 1492 C CA . GLU A 1 178 ? 6.091 7.748 14.729 1.00 94.31 178 GLU A CA 1
ATOM 1493 C C . GLU A 1 178 ? 5.318 8.936 14.135 1.00 94.31 178 GLU A C 1
ATOM 1495 O O . GLU A 1 178 ? 4.468 9.510 14.814 1.00 94.31 178 GLU A O 1
ATOM 1500 N N . ARG A 1 179 ? 5.554 9.285 12.862 1.00 94.62 179 ARG A N 1
ATOM 1501 C CA . ARG A 1 179 ? 4.810 10.335 12.146 1.00 94.62 179 ARG A CA 1
ATOM 1502 C C . ARG A 1 179 ? 3.318 10.022 12.115 1.00 94.62 179 ARG A C 1
ATOM 1504 O O . ARG A 1 179 ? 2.524 10.886 12.470 1.00 94.62 179 ARG A O 1
ATOM 1511 N N . THR A 1 180 ? 2.947 8.799 11.734 1.00 93.25 180 THR A N 1
ATOM 1512 C CA . THR A 1 180 ? 1.540 8.368 11.650 1.00 93.25 180 THR A CA 1
ATOM 1513 C C . THR A 1 180 ? 0.825 8.521 12.993 1.00 93.25 180 THR A C 1
ATOM 1515 O O . THR A 1 180 ? -0.282 9.047 13.045 1.00 93.25 180 THR A O 1
ATOM 1518 N N . GLN A 1 181 ? 1.480 8.134 14.092 1.00 90.25 181 GLN A N 1
ATOM 1519 C CA . GLN A 1 181 ? 0.919 8.235 15.446 1.00 90.25 181 GLN A CA 1
ATOM 1520 C C . GLN A 1 181 ? 0.717 9.678 15.932 1.00 90.25 181 GLN A C 1
ATOM 1522 O O . GLN A 1 181 ? -0.083 9.903 16.835 1.00 90.25 181 GLN A O 1
ATOM 1527 N N . ARG A 1 182 ? 1.433 10.653 15.359 1.00 92.56 182 ARG A N 1
ATOM 1528 C CA . ARG A 1 182 ? 1.311 12.078 15.713 1.00 92.56 182 ARG A CA 1
ATOM 1529 C C . ARG A 1 182 ? 0.200 12.799 14.947 1.00 92.56 182 ARG A C 1
ATOM 1531 O O . ARG A 1 182 ? -0.033 13.976 15.209 1.00 92.56 182 ARG A O 1
ATOM 1538 N N . ILE A 1 183 ? -0.461 12.141 13.994 1.00 90.50 183 ILE A N 1
ATOM 1539 C CA . ILE A 1 183 ? -1.538 12.757 13.215 1.00 90.50 183 ILE A CA 1
ATOM 1540 C C . ILE A 1 183 ? -2.771 12.917 14.102 1.00 90.50 183 ILE A C 1
ATOM 1542 O O . ILE A 1 183 ? -3.376 11.936 14.532 1.00 90.50 183 ILE A O 1
ATOM 1546 N N . ILE A 1 184 ? -3.151 14.172 14.330 1.00 86.75 184 ILE A N 1
ATOM 1547 C CA . ILE A 1 184 ? -4.382 14.542 15.027 1.00 86.75 184 ILE A CA 1
ATOM 1548 C C . ILE A 1 184 ? -5.551 14.386 14.051 1.00 86.75 184 ILE A C 1
ATOM 1550 O O . ILE A 1 184 ? -5.491 14.872 12.919 1.00 86.75 184 ILE A O 1
ATOM 1554 N N . VAL A 1 185 ? -6.602 13.689 14.483 1.00 83.62 185 VAL A N 1
ATOM 1555 C CA . VAL A 1 185 ? -7.818 13.466 13.695 1.00 83.62 185 VAL A CA 1
ATOM 1556 C C . VAL A 1 185 ? -8.925 14.338 14.266 1.00 83.62 185 VAL A C 1
ATOM 1558 O O . VAL A 1 185 ? -9.262 14.220 15.439 1.00 83.62 185 VAL A O 1
ATOM 1561 N N . TYR A 1 186 ? -9.473 15.219 13.437 1.00 76.25 186 TYR A N 1
ATOM 1562 C CA . TYR A 1 186 ? -10.613 16.050 13.806 1.00 76.25 186 TYR A CA 1
ATOM 1563 C C . TYR A 1 186 ? -11.922 15.261 13.647 1.00 76.25 186 TYR A C 1
ATOM 1565 O O . TYR A 1 186 ? -12.024 14.386 12.786 1.00 76.25 186 TYR A O 1
ATOM 1573 N N . GLU A 1 187 ? -12.925 15.546 14.482 1.00 69.69 187 GLU A N 1
ATOM 1574 C CA . GLU A 1 187 ? -14.208 14.819 14.480 1.00 69.69 187 GLU A CA 1
ATOM 1575 C C . GLU A 1 187 ? -14.978 14.960 13.155 1.00 69.69 187 GLU A C 1
ATOM 1577 O O . GLU A 1 187 ? -15.679 14.041 12.729 1.00 69.69 187 GLU A O 1
ATOM 1582 N N . ASP A 1 188 ? -14.815 16.087 12.462 1.00 76.06 188 ASP A N 1
ATOM 1583 C CA . ASP A 1 188 ? -15.480 16.398 11.193 1.00 76.06 188 ASP A CA 1
ATOM 1584 C C . ASP A 1 188 ? -15.031 15.492 10.036 1.00 76.06 188 ASP A C 1
ATOM 1586 O O . ASP A 1 188 ? -15.838 15.173 9.155 1.00 76.06 188 ASP A O 1
ATOM 1590 N N . VAL A 1 189 ? -13.792 14.989 10.088 1.00 70.56 189 VAL A N 1
ATOM 1591 C CA . VAL A 1 189 ? -13.247 13.986 9.158 1.00 70.56 189 VAL A CA 1
ATOM 1592 C C . VAL A 1 189 ? -14.109 12.722 9.145 1.00 70.56 189 VAL A C 1
ATOM 1594 O O . VAL A 1 189 ? -14.122 11.995 8.157 1.00 70.56 189 VAL A O 1
ATOM 1597 N N . LEU A 1 190 ? -14.892 12.457 10.191 1.00 72.06 190 LEU A N 1
ATOM 1598 C CA . LEU A 1 190 ? -15.772 11.292 10.283 1.00 72.06 190 LEU A CA 1
ATOM 1599 C C . LEU A 1 190 ? -17.257 11.586 10.066 1.00 72.06 190 LEU A C 1
ATOM 1601 O O . LEU A 1 190 ? -18.081 10.685 10.183 1.00 72.06 190 LEU A O 1
ATOM 1605 N N . SER A 1 191 ? -17.620 12.811 9.696 1.00 74.88 191 SER A N 1
ATOM 1606 C CA . SER A 1 191 ? -19.024 13.191 9.474 1.00 74.88 191 SER A CA 1
ATOM 1607 C C . SER A 1 191 ? -19.734 12.371 8.381 1.00 74.88 191 SER A C 1
ATOM 1609 O O . SER A 1 191 ? -20.961 12.309 8.350 1.00 74.88 191 SER A O 1
ATOM 1611 N N . SER A 1 192 ? -18.983 11.734 7.475 1.00 82.06 192 SER A N 1
ATOM 1612 C CA . SER A 1 192 ? -19.515 10.899 6.393 1.00 82.06 192 SER A CA 1
ATOM 1613 C C . SER A 1 192 ? -18.480 9.900 5.863 1.00 82.06 192 SER A C 1
ATOM 1615 O O . SER A 1 192 ? -17.280 10.036 6.115 1.00 82.06 192 SER A O 1
ATOM 1617 N N . GLY A 1 193 ? -18.936 8.904 5.093 1.00 85.31 193 GLY A N 1
ATOM 1618 C CA . GLY A 1 193 ? -18.058 7.962 4.384 1.00 85.31 193 GLY A CA 1
ATOM 1619 C C . GLY A 1 193 ? -17.373 6.925 5.279 1.00 85.31 193 GLY A C 1
ATOM 1620 O O . GLY A 1 193 ? -16.313 6.424 4.918 1.00 85.31 193 GLY A O 1
ATOM 1621 N N . ILE A 1 194 ? -17.951 6.642 6.448 1.00 90.88 194 ILE A N 1
ATOM 1622 C CA . ILE A 1 194 ? -17.512 5.570 7.345 1.00 90.88 194 ILE A CA 1
ATOM 1623 C C . ILE A 1 194 ? -18.020 4.227 6.815 1.00 90.88 194 ILE A C 1
ATOM 1625 O O . ILE A 1 194 ? -19.215 4.076 6.564 1.00 90.88 194 ILE A O 1
ATOM 1629 N N . SER A 1 195 ? -17.125 3.249 6.742 1.00 93.12 195 SER A N 1
ATOM 1630 C CA . SER A 1 195 ? -17.445 1.844 6.500 1.00 93.12 195 SER A CA 1
ATOM 1631 C C . SER A 1 195 ? -17.552 1.062 7.806 1.00 93.12 195 SER A C 1
ATOM 1633 O O . SER A 1 195 ? -16.836 1.331 8.783 1.00 93.12 195 SER A O 1
ATOM 1635 N N . GLN A 1 196 ? -18.450 0.073 7.828 1.00 93.44 196 GLN A N 1
ATOM 1636 C CA . GLN A 1 196 ? -18.609 -0.810 8.981 1.00 93.44 196 GLN A CA 1
ATOM 1637 C C . GLN A 1 196 ? -17.426 -1.769 9.136 1.00 93.44 196 GLN A C 1
ATOM 1639 O O . GLN A 1 196 ? -16.695 -2.087 8.195 1.00 93.44 196 GLN A O 1
ATOM 1644 N N . ALA A 1 197 ? -17.243 -2.245 10.368 1.00 92.62 197 ALA A N 1
ATOM 1645 C CA . ALA A 1 197 ? -16.325 -3.338 10.648 1.00 92.62 197 ALA A CA 1
ATOM 1646 C C . ALA A 1 197 ? -16.719 -4.580 9.828 1.00 92.62 197 ALA A C 1
ATOM 1648 O O . ALA A 1 197 ? -17.899 -4.910 9.716 1.00 92.62 197 ALA A O 1
ATOM 1649 N N . GLY A 1 198 ? -15.727 -5.257 9.255 1.00 93.31 198 GLY A N 1
ATOM 1650 C CA . GLY A 1 198 ? -15.925 -6.452 8.435 1.00 93.31 198 GLY A CA 1
ATOM 1651 C C . GLY A 1 198 ? -16.408 -6.227 7.003 1.00 93.31 198 GLY A C 1
ATOM 1652 O O . GLY A 1 198 ? -16.479 -7.191 6.240 1.00 93.31 198 GLY A O 1
ATOM 1653 N N . GLU A 1 199 ? -16.686 -4.984 6.605 1.00 95.56 199 GLU A N 1
ATOM 1654 C CA . GLU A 1 199 ? -16.924 -4.667 5.197 1.00 95.56 199 GLU A CA 1
ATOM 1655 C C . GLU A 1 199 ? -15.683 -4.931 4.339 1.00 95.56 199 GLU A C 1
ATOM 1657 O O . GLU A 1 199 ? -14.538 -4.869 4.789 1.00 95.56 199 GLU A O 1
ATOM 1662 N N . THR A 1 200 ? -15.933 -5.238 3.069 1.00 95.44 200 THR A N 1
ATOM 1663 C CA . THR A 1 200 ? -14.890 -5.435 2.067 1.00 95.44 200 THR A CA 1
ATOM 1664 C C . THR A 1 200 ? -14.240 -4.105 1.715 1.00 95.44 200 THR A C 1
ATOM 1666 O O . THR A 1 200 ? -14.942 -3.097 1.610 1.00 95.44 200 THR A O 1
ATOM 1669 N N . SER A 1 201 ? -12.943 -4.092 1.411 1.00 96.31 201 SER A N 1
ATOM 1670 C CA . SER A 1 201 ? -12.298 -2.846 0.981 1.00 96.31 201 SER A CA 1
ATOM 1671 C C . SER A 1 201 ? -12.733 -2.422 -0.426 1.00 96.31 201 SER A C 1
ATOM 1673 O O . SER A 1 201 ? -12.711 -1.234 -0.752 1.00 96.31 201 SER A O 1
ATOM 1675 N N . GLY A 1 202 ? -13.120 -3.392 -1.262 1.00 96.50 202 GLY A N 1
ATOM 1676 C CA . GLY A 1 202 ? -13.418 -3.205 -2.681 1.00 96.50 202 GLY A CA 1
ATOM 1677 C C . GLY A 1 202 ? -12.192 -3.315 -3.604 1.00 96.50 202 GLY A C 1
ATOM 1678 O O . GLY A 1 202 ? -12.274 -2.946 -4.774 1.00 96.50 202 GLY A O 1
ATOM 1679 N N . ILE A 1 203 ? -11.017 -3.717 -3.091 1.00 97.06 203 ILE A N 1
ATOM 1680 C CA . ILE A 1 203 ? -9.771 -3.743 -3.882 1.00 97.06 203 ILE A CA 1
ATOM 1681 C C . ILE A 1 203 ? -9.824 -4.755 -5.035 1.00 97.06 203 ILE A C 1
ATOM 1683 O O . ILE A 1 203 ? -9.266 -4.496 -6.103 1.00 97.06 203 ILE A O 1
ATOM 1687 N N . LEU A 1 204 ? -10.483 -5.901 -4.836 1.00 96.25 204 LEU A N 1
ATOM 1688 C CA . LEU A 1 204 ? -10.594 -6.946 -5.856 1.00 96.25 204 LEU A CA 1
ATOM 1689 C C . LEU A 1 204 ? -11.429 -6.443 -7.035 1.00 96.25 204 LEU A C 1
ATOM 1691 O O . LEU A 1 204 ? -10.989 -6.529 -8.180 1.00 96.25 204 LEU A O 1
ATOM 1695 N N . GLU A 1 205 ? -12.563 -5.821 -6.732 1.00 96.19 205 GLU A N 1
ATOM 1696 C CA . GLU A 1 205 ? -13.483 -5.206 -7.680 1.00 96.19 205 GLU A CA 1
ATOM 1697 C C . GLU A 1 205 ? -12.789 -4.084 -8.463 1.00 96.19 205 GLU A C 1
ATOM 1699 O O . GLU A 1 205 ? -12.906 -4.015 -9.685 1.00 96.19 205 GLU A O 1
ATOM 1704 N N . THR A 1 206 ? -11.995 -3.242 -7.790 1.00 96.00 206 THR A N 1
ATOM 1705 C CA . THR A 1 206 ? -11.182 -2.207 -8.450 1.00 96.00 206 THR A CA 1
ATOM 1706 C C . THR A 1 206 ? -10.168 -2.819 -9.419 1.00 96.00 206 THR A C 1
ATOM 1708 O O . THR A 1 206 ? -10.047 -2.359 -10.554 1.00 96.00 206 THR A O 1
ATOM 1711 N N . ILE A 1 207 ? -9.453 -3.874 -9.017 1.00 94.25 207 ILE A N 1
ATOM 1712 C CA . ILE A 1 207 ? -8.486 -4.559 -9.890 1.00 94.25 207 ILE A CA 1
ATOM 1713 C C . ILE A 1 207 ? -9.185 -5.170 -11.112 1.00 94.25 207 ILE A C 1
ATOM 1715 O O . ILE A 1 207 ? -8.676 -5.062 -12.229 1.00 94.25 207 ILE A O 1
ATOM 1719 N N . GLU A 1 208 ? -10.333 -5.817 -10.922 1.00 93.81 208 GLU A N 1
ATOM 1720 C CA . GLU A 1 208 ? -11.117 -6.402 -12.013 1.00 93.81 208 GLU A CA 1
ATOM 1721 C C . GLU A 1 208 ? -11.659 -5.337 -12.966 1.00 93.81 208 GLU A C 1
ATOM 1723 O O . GLU A 1 208 ? -11.535 -5.494 -14.183 1.00 93.81 208 GLU A O 1
ATOM 1728 N N . ALA A 1 209 ? -12.170 -4.223 -12.439 1.00 93.06 209 ALA A N 1
ATOM 1729 C CA . ALA A 1 209 ? -12.633 -3.098 -13.241 1.00 93.06 209 ALA A CA 1
ATOM 1730 C C . ALA A 1 209 ? -11.504 -2.517 -14.106 1.00 93.06 209 ALA A C 1
ATOM 1732 O O . ALA A 1 209 ? -11.699 -2.322 -15.305 1.00 93.06 209 ALA A O 1
ATOM 1733 N N . ILE A 1 210 ? -10.306 -2.312 -13.543 1.00 90.94 210 ILE A N 1
ATOM 1734 C CA . ILE A 1 210 ? -9.147 -1.805 -14.299 1.00 90.94 210 ILE A CA 1
ATOM 1735 C C . ILE A 1 210 ? -8.753 -2.789 -15.408 1.00 90.94 210 ILE A C 1
ATOM 1737 O O . ILE A 1 210 ? -8.589 -2.378 -16.556 1.00 90.94 210 ILE A O 1
ATOM 1741 N N . LYS A 1 211 ? -8.686 -4.095 -15.114 1.00 89.44 211 LYS A N 1
ATOM 1742 C CA . LYS A 1 211 ? -8.433 -5.122 -16.143 1.00 89.44 211 LYS A CA 1
ATOM 1743 C C . LYS A 1 211 ? -9.474 -5.082 -17.262 1.00 89.44 211 LYS A C 1
ATOM 1745 O O . LYS A 1 211 ? -9.111 -5.195 -18.429 1.00 89.44 211 LYS A O 1
ATOM 1750 N N . CYS A 1 212 ? -10.755 -4.925 -16.926 1.00 87.69 212 CYS A N 1
ATOM 1751 C CA . CYS A 1 212 ? -11.828 -4.838 -17.916 1.00 87.69 212 CYS A CA 1
ATOM 1752 C C . CYS A 1 212 ? -11.699 -3.581 -18.785 1.00 87.69 212 CYS A C 1
ATOM 1754 O O . CYS A 1 212 ? -11.836 -3.672 -20.003 1.00 87.69 212 CYS A O 1
ATOM 1756 N N . LEU A 1 213 ? -11.381 -2.428 -18.188 1.00 86.38 213 LEU A N 1
ATOM 1757 C CA . LEU A 1 213 ? -11.142 -1.182 -18.923 1.00 86.38 213 LEU A CA 1
ATOM 1758 C C . LEU A 1 213 ? -9.982 -1.326 -19.916 1.00 86.38 213 LEU A C 1
ATOM 1760 O O . LEU A 1 213 ? -10.122 -0.922 -21.068 1.00 86.38 213 LEU A O 1
ATOM 1764 N N . GLU A 1 214 ? -8.887 -1.983 -19.524 1.00 82.69 214 GLU A N 1
ATOM 1765 C CA . GLU A 1 214 ? -7.782 -2.299 -20.441 1.00 82.69 214 GLU A CA 1
ATOM 1766 C C . GLU A 1 214 ? -8.201 -3.256 -21.575 1.00 82.69 214 GLU A C 1
ATOM 1768 O O . GLU A 1 214 ? -7.625 -3.248 -22.663 1.00 82.69 214 GLU A O 1
ATOM 1773 N N . VAL A 1 215 ? -9.191 -4.126 -21.369 1.00 80.06 215 VAL A N 1
ATOM 1774 C CA . VAL A 1 215 ? -9.715 -4.968 -22.457 1.00 80.06 215 VAL A CA 1
ATOM 1775 C C . VAL A 1 215 ? -10.583 -4.157 -23.416 1.00 80.06 215 VAL A C 1
ATOM 1777 O O . VAL A 1 215 ? -10.437 -4.331 -24.621 1.00 80.06 215 VAL A O 1
ATOM 1780 N N . LEU A 1 216 ? -11.444 -3.279 -22.897 1.00 76.12 216 LEU A N 1
ATOM 1781 C CA . LEU A 1 216 ? -12.410 -2.500 -23.683 1.00 76.12 216 LEU A CA 1
ATOM 1782 C C . LEU A 1 216 ? -11.787 -1.348 -24.476 1.00 76.12 216 LEU A C 1
ATOM 1784 O O . LEU A 1 216 ? -12.322 -0.967 -25.510 1.00 76.12 216 LEU A O 1
ATOM 1788 N N . GLN A 1 217 ? -10.686 -0.776 -23.992 1.00 67.25 217 GLN A N 1
ATOM 1789 C CA . GLN A 1 217 ? -9.962 0.294 -24.688 1.00 67.25 217 GLN A CA 1
ATOM 1790 C C . GLN A 1 217 ? -9.045 -0.228 -25.815 1.00 67.25 217 GLN A C 1
ATOM 1792 O O . GLN A 1 217 ? -8.321 0.563 -26.421 1.00 67.25 217 GLN A O 1
ATOM 1797 N N . ALA A 1 218 ? -9.026 -1.549 -26.044 1.00 57.38 218 ALA A N 1
ATOM 1798 C CA . ALA A 1 218 ? -8.113 -2.229 -26.962 1.00 57.38 218 ALA A CA 1
ATOM 1799 C C . ALA A 1 218 ? -8.726 -2.545 -28.325 1.00 57.38 218 ALA A C 1
ATOM 1801 O O . ALA A 1 218 ? -9.969 -2.529 -28.445 1.00 57.38 218 ALA A O 1
#

Organism: NCBI:txid1121419

Sequence (218 aa):
MNFPYVYRNIPWKESVFKQSGRVLVSMEGMIRESRLDLLNHEGSKLSAYHIYAVLKVALTEEWVQTMEQLHRNRQNQWKAEKFLSPEGEKEYRLYTISQKEPVCSSVITISNNQIHDFSIRLEDAAPLLKKIMEDYPPVFLQRYRNHPLNHHFPSLYYLDAKNLKFLKLPDPIKEQRERTQRIIVYEDVLSSGISQAGETSGILETIEAIKCLEVLQA

Solvent-accessible surface area (backbone atoms only — not comparable to full-atom values): 12081 Å² total; per-residue (Å²): 134,88,74,61,49,65,25,34,37,38,43,41,36,31,68,73,84,67,43,42,25,27,36,33,34,29,78,44,63,95,84,56,77,50,27,41,35,39,38,66,72,40,77,45,62,52,45,48,51,42,49,65,62,51,47,54,70,62,45,57,95,57,45,67,61,52,26,42,54,45,25,32,68,37,85,46,31,33,33,73,50,79,45,74,44,96,90,67,34,40,32,38,38,33,34,39,41,53,100,86,58,61,39,44,69,26,50,46,45,32,46,95,61,21,40,53,63,25,40,27,36,37,54,53,43,32,43,48,50,33,56,47,36,74,79,29,62,59,83,82,56,67,69,57,50,70,34,87,90,32,75,84,47,73,44,78,52,75,55,90,66,41,81,45,77,33,89,59,82,57,64,71,47,53,50,38,46,54,53,38,69,67,50,84,63,62,75,72,76,63,75,58,81,70,42,60,46,44,49,76,65,54,36,68,61,52,53,50,50,53,53,49,50,62,57,70,78,101

Radius of gyration: 17.36 Å; Cα contacts (8 Å, |Δi|>4): 417; chains: 1; bounding box: 38×38×51 Å